Protein AF-A0A7C5YA52-F1 (afdb_monomer_lite)

Radius of gyration: 21.66 Å; chains: 1; bounding box: 62×42×60 Å

Foldseek 3Di:
DPPPPDDLVVVLVVCVDCLNCVAVQFDDDDLQSVVSVVQVVLQVVQCVVDDVVVVVCCVVVVDPDPPPPCVVPAAAEDEDELLVCQQQPDDDPVDGDFHDAALLSSLVSVLVVLLVCLVRHPAEYEYEPSLLLSQVRCVVVVDDLVVLLVSLLVSLVSQLFQSDRSSGGRQYEYEYPLQPDLVVQQPAFHHHRNDTDHTSSVRNVSSVSNVVSNLVDQCQDDPVSDGSDDRPGYQHQHQHPNDGPGDDSPVCVPVVVVVPPD

Structure (mmCIF, N/CA/C/O backbone):
data_AF-A0A7C5YA52-F1
#
_entry.id   AF-A0A7C5YA52-F1
#
loop_
_atom_site.group_PDB
_atom_site.id
_atom_site.type_symbol
_atom_site.label_atom_id
_atom_site.label_alt_id
_atom_site.label_comp_id
_atom_site.label_asym_id
_atom_site.label_entity_id
_atom_site.label_seq_id
_atom_site.pdbx_PDB_ins_code
_atom_site.Cartn_x
_atom_site.Cartn_y
_atom_site.Cartn_z
_atom_site.occupancy
_atom_site.B_iso_or_equiv
_atom_site.auth_seq_id
_atom_site.auth_comp_id
_atom_site.auth_asym_id
_atom_site.auth_atom_id
_atom_site.pdbx_PDB_model_num
ATOM 1 N N . MET A 1 1 ? 33.789 -3.340 -36.907 1.00 41.25 1 MET A N 1
ATOM 2 C CA . MET A 1 1 ? 34.213 -2.713 -35.639 1.00 41.25 1 MET A CA 1
ATOM 3 C C . MET A 1 1 ? 33.559 -3.517 -34.540 1.00 41.25 1 MET A C 1
ATOM 5 O O . MET A 1 1 ? 32.338 -3.510 -34.482 1.00 41.25 1 MET A O 1
ATOM 9 N N . GLU A 1 2 ? 34.335 -4.284 -33.773 1.00 43.25 2 GLU A N 1
ATOM 10 C CA . GLU A 1 2 ? 33.840 -4.926 -32.550 1.00 43.25 2 GLU A CA 1
ATOM 11 C C . GLU A 1 2 ? 33.200 -3.846 -31.678 1.00 43.25 2 GLU A C 1
ATOM 13 O O . GLU A 1 2 ? 33.867 -2.888 -31.284 1.00 43.25 2 GLU A O 1
ATOM 18 N N . SER A 1 3 ? 31.894 -3.952 -31.429 1.00 51.66 3 SER A N 1
ATOM 19 C CA . SER A 1 3 ? 31.261 -3.162 -30.383 1.00 51.66 3 SER A CA 1
ATOM 20 C C . SER A 1 3 ? 31.914 -3.598 -29.078 1.00 51.66 3 SER A C 1
ATOM 22 O O . SER A 1 3 ? 31.673 -4.715 -28.619 1.00 51.66 3 SER A O 1
ATOM 24 N N . ALA A 1 4 ? 32.797 -2.766 -28.523 1.00 57.53 4 ALA A N 1
ATOM 25 C CA . ALA A 1 4 ? 33.377 -3.020 -27.215 1.00 57.53 4 ALA A CA 1
ATOM 26 C C . ALA A 1 4 ? 32.222 -3.315 -26.254 1.00 57.53 4 ALA A C 1
ATOM 28 O O . ALA A 1 4 ? 31.329 -2.479 -26.105 1.00 57.53 4 ALA A O 1
ATOM 29 N N . HIS A 1 5 ? 32.202 -4.523 -25.685 1.00 65.38 5 HIS A N 1
ATOM 30 C CA . HIS A 1 5 ? 31.189 -4.944 -24.729 1.00 65.38 5 HIS A CA 1
ATOM 31 C C . HIS A 1 5 ? 31.247 -3.977 -23.545 1.00 65.38 5 HIS A C 1
ATOM 33 O O . HIS A 1 5 ? 32.116 -4.077 -22.679 1.00 65.38 5 HIS A O 1
ATOM 39 N N . ARG A 1 6 ? 30.369 -2.977 -23.555 1.00 76.44 6 ARG A N 1
ATOM 40 C CA . ARG A 1 6 ? 30.341 -1.927 -22.546 1.00 76.44 6 ARG A CA 1
ATOM 41 C C . ARG A 1 6 ? 29.662 -2.500 -21.313 1.00 76.44 6 ARG A C 1
ATOM 43 O O . ARG A 1 6 ? 28.600 -3.101 -21.423 1.00 76.44 6 ARG A O 1
ATOM 50 N N . ASP A 1 7 ? 30.312 -2.377 -20.162 1.00 87.50 7 ASP A N 1
ATOM 51 C CA . ASP A 1 7 ? 29.754 -2.879 -18.912 1.00 87.50 7 ASP A CA 1
ATOM 52 C C . ASP A 1 7 ? 28.477 -2.081 -18.573 1.00 87.50 7 ASP A C 1
ATOM 54 O O . ASP A 1 7 ? 28.569 -0.866 -18.351 1.00 87.50 7 ASP A O 1
ATOM 58 N N . PRO A 1 8 ? 27.290 -2.720 -18.532 1.00 87.44 8 PRO A N 1
ATOM 59 C CA . PRO A 1 8 ? 26.040 -2.033 -18.218 1.00 87.44 8 PRO A CA 1
ATOM 60 C C . PRO A 1 8 ? 26.064 -1.373 -16.835 1.00 87.44 8 PRO A C 1
ATOM 62 O O . PRO A 1 8 ? 25.354 -0.392 -16.617 1.00 87.44 8 PRO A O 1
ATOM 65 N N . LEU A 1 9 ? 26.894 -1.859 -15.905 1.00 89.06 9 LEU A N 1
ATOM 66 C CA . LEU A 1 9 ? 27.056 -1.236 -14.595 1.00 89.06 9 LEU A CA 1
ATOM 67 C C . LEU A 1 9 ? 27.729 0.135 -14.696 1.00 89.06 9 LEU A C 1
ATOM 69 O O . LEU A 1 9 ? 27.329 1.059 -13.992 1.00 89.06 9 LEU A O 1
ATOM 73 N N . VAL A 1 10 ? 28.716 0.290 -15.582 1.00 88.06 10 VAL A N 1
ATOM 74 C CA . VAL A 1 10 ? 29.378 1.584 -15.825 1.00 88.06 10 VAL A CA 1
ATOM 75 C C . VAL A 1 10 ? 28.382 2.579 -16.417 1.00 88.06 10 VAL A C 1
ATOM 77 O O . VAL A 1 10 ? 28.362 3.745 -16.021 1.00 88.06 10 VAL A O 1
ATOM 80 N N . ASP A 1 11 ? 27.515 2.112 -17.315 1.00 85.00 11 ASP A N 1
ATOM 81 C CA . ASP A 1 11 ? 26.472 2.943 -17.914 1.00 85.00 11 ASP A CA 1
ATOM 82 C C . ASP A 1 11 ? 25.418 3.374 -16.894 1.00 85.00 11 ASP A C 1
ATOM 84 O O . ASP A 1 11 ? 25.110 4.563 -16.809 1.00 85.00 11 ASP A O 1
ATOM 88 N N . TYR A 1 12 ? 24.942 2.454 -16.058 1.00 85.81 12 TYR A N 1
ATOM 89 C CA . TYR A 1 12 ? 24.030 2.774 -14.963 1.00 85.81 12 TYR A CA 1
ATOM 90 C C . TYR A 1 12 ? 24.662 3.718 -13.923 1.00 85.81 12 TYR A C 1
ATOM 92 O O . TYR A 1 12 ? 24.030 4.676 -13.476 1.00 85.81 12 TYR A O 1
ATOM 100 N N . ALA A 1 13 ? 25.930 3.493 -13.563 1.00 85.81 13 ALA A N 1
ATOM 101 C CA . ALA A 1 13 ? 26.660 4.339 -12.619 1.00 85.81 13 ALA A CA 1
ATOM 102 C C . ALA A 1 13 ? 26.898 5.758 -13.164 1.00 85.81 13 ALA A C 1
ATOM 104 O O . ALA A 1 13 ? 27.037 6.706 -12.391 1.00 85.81 13 ALA A O 1
ATOM 105 N N . SER A 1 14 ? 26.889 5.930 -14.490 1.00 79.81 14 SER A N 1
ATOM 106 C CA . SER A 1 14 ? 26.982 7.226 -15.168 1.00 79.81 14 SER A CA 1
ATOM 107 C C . SER A 1 14 ? 25.662 8.017 -15.148 1.00 79.81 14 SER A C 1
ATOM 109 O O . SER A 1 14 ? 25.271 8.596 -16.156 1.00 79.81 14 SER A O 1
ATOM 111 N N . TRP A 1 15 ? 25.009 8.067 -13.979 1.00 68.81 15 TRP A N 1
ATOM 112 C CA . TRP A 1 15 ? 23.674 8.596 -13.631 1.00 68.81 15 TRP A CA 1
ATOM 113 C C . TRP A 1 15 ? 23.188 9.877 -14.327 1.00 68.81 15 TRP A C 1
ATOM 115 O O . TRP A 1 15 ? 22.018 10.197 -14.254 1.00 68.81 15 TRP A O 1
ATOM 125 N N . ASN A 1 16 ? 24.028 10.633 -15.025 1.00 71.19 16 ASN A N 1
ATOM 126 C CA . ASN A 1 16 ? 23.622 11.801 -15.807 1.00 71.19 16 ASN A CA 1
ATOM 127 C C . ASN A 1 16 ? 22.965 11.461 -17.159 1.00 71.19 16 ASN A C 1
ATOM 129 O O . ASN A 1 16 ? 22.627 12.374 -17.913 1.00 71.19 16 ASN A O 1
ATOM 133 N N . ARG A 1 17 ? 22.793 10.181 -17.507 1.00 74.06 17 ARG A N 1
ATOM 134 C CA . ARG A 1 17 ? 22.105 9.789 -18.741 1.00 74.06 17 ARG A CA 1
ATOM 135 C C . ARG A 1 17 ? 20.585 9.803 -18.570 1.00 74.06 17 ARG A C 1
ATOM 137 O O . ARG A 1 17 ? 20.055 9.273 -17.596 1.00 74.06 17 ARG A O 1
ATOM 144 N N . LEU A 1 18 ? 19.882 10.359 -19.559 1.00 72.25 18 LEU A N 1
ATOM 145 C CA . LEU A 1 18 ? 18.419 10.453 -19.556 1.00 72.25 18 LEU A CA 1
ATOM 146 C C . LEU A 1 18 ? 17.748 9.078 -19.438 1.00 72.25 18 LEU A C 1
ATOM 148 O O . LEU A 1 18 ? 16.778 8.942 -18.709 1.00 72.25 18 LEU A O 1
ATOM 152 N N . ASP A 1 19 ? 18.303 8.050 -20.082 1.00 71.88 19 ASP A N 1
ATOM 153 C CA . ASP A 1 19 ? 17.772 6.684 -20.037 1.00 71.88 19 ASP A CA 1
ATOM 154 C C . ASP A 1 19 ? 18.024 5.955 -18.708 1.00 71.88 19 ASP A C 1
ATOM 156 O O . ASP A 1 19 ? 17.467 4.887 -18.473 1.00 71.88 19 ASP A O 1
ATOM 160 N N . VAL A 1 20 ? 18.864 6.510 -17.832 1.00 73.75 20 VAL A N 1
ATOM 161 C CA . VAL A 1 20 ? 19.053 6.027 -16.454 1.00 73.75 20 VAL A CA 1
ATOM 162 C C . VAL A 1 20 ? 18.128 6.785 -15.490 1.00 73.75 20 VAL A C 1
ATOM 164 O O . VAL A 1 20 ? 17.589 6.182 -14.562 1.00 73.75 20 VAL A O 1
ATOM 167 N N . ASN A 1 21 ? 17.883 8.074 -15.760 1.00 74.12 21 ASN A N 1
ATOM 168 C CA . ASN A 1 21 ? 17.075 8.983 -14.934 1.00 74.12 21 ASN A CA 1
ATOM 169 C C . ASN A 1 21 ? 15.640 9.211 -15.425 1.00 74.12 21 ASN A C 1
ATOM 171 O O . ASN A 1 21 ? 14.972 10.125 -14.945 1.00 74.12 21 ASN A O 1
ATOM 175 N N . GLU A 1 22 ? 15.143 8.415 -16.369 1.00 72.44 22 GLU A N 1
ATOM 176 C CA . GLU A 1 22 ? 13.792 8.595 -16.915 1.00 72.44 22 GLU A CA 1
ATOM 177 C C . GLU A 1 22 ? 12.713 8.485 -15.821 1.00 72.44 22 GLU A C 1
ATOM 179 O O . GLU A 1 22 ? 11.714 9.205 -15.834 1.00 72.44 22 GLU A O 1
ATOM 184 N N . ASN A 1 23 ? 12.930 7.610 -14.833 1.00 72.00 23 ASN A N 1
ATOM 185 C CA . ASN A 1 23 ? 12.011 7.418 -13.719 1.00 72.00 23 ASN A CA 1
ATOM 186 C C . ASN A 1 23 ? 12.445 8.235 -12.493 1.00 72.00 23 ASN A C 1
ATOM 188 O O . ASN A 1 23 ? 13.327 7.816 -11.743 1.00 72.00 23 ASN A O 1
ATOM 192 N N . ALA A 1 24 ? 11.757 9.354 -12.254 1.00 68.75 24 ALA A N 1
ATOM 193 C CA . ALA A 1 24 ? 11.999 10.248 -11.118 1.00 68.75 24 ALA A CA 1
ATOM 194 C C . ALA A 1 24 ? 11.855 9.579 -9.734 1.00 68.75 24 ALA A C 1
ATOM 196 O O . ALA A 1 24 ? 12.384 10.092 -8.752 1.00 68.75 24 ALA A O 1
ATOM 197 N N . ASN A 1 25 ? 11.178 8.429 -9.657 1.00 68.19 25 ASN A N 1
ATOM 198 C CA . ASN A 1 25 ? 10.895 7.727 -8.404 1.00 68.19 25 ASN A CA 1
ATOM 199 C C . ASN A 1 25 ? 11.872 6.563 -8.158 1.00 68.19 25 ASN A C 1
ATOM 201 O O . ASN A 1 25 ? 11.710 5.804 -7.204 1.00 68.19 25 ASN A O 1
ATOM 205 N N . ARG A 1 26 ? 12.875 6.377 -9.029 1.00 76.19 26 ARG A N 1
ATOM 206 C CA . ARG A 1 26 ? 13.908 5.340 -8.909 1.00 76.19 26 ARG A CA 1
ATOM 207 C C . ARG A 1 26 ? 15.154 5.929 -8.248 1.00 76.19 26 ARG A C 1
ATOM 209 O O . ARG A 1 26 ? 15.734 6.891 -8.739 1.00 76.19 26 ARG A O 1
ATOM 216 N N . TYR A 1 27 ? 15.611 5.300 -7.170 1.00 82.38 27 TYR A N 1
ATOM 217 C CA . TYR A 1 27 ? 16.836 5.701 -6.471 1.00 82.38 27 TYR A CA 1
ATOM 218 C C . TYR A 1 27 ? 18.018 4.828 -6.884 1.00 82.38 27 TYR A C 1
ATOM 220 O O . TYR A 1 27 ? 17.833 3.694 -7.326 1.00 82.38 27 TYR A O 1
ATOM 228 N N . GLN A 1 28 ? 19.244 5.328 -6.739 1.00 84.31 28 GLN A N 1
ATOM 229 C CA . GLN A 1 28 ? 20.436 4.537 -7.039 1.00 84.31 28 GLN A CA 1
ATOM 230 C C . GLN A 1 28 ? 20.574 3.330 -6.113 1.00 84.31 28 GLN A C 1
ATOM 232 O O . GLN A 1 28 ? 20.498 3.454 -4.893 1.00 84.31 28 GLN A O 1
ATOM 237 N N . GLY A 1 29 ? 20.854 2.167 -6.693 1.00 89.06 29 GLY A N 1
ATOM 238 C CA . GLY A 1 29 ? 21.237 0.985 -5.930 1.00 89.06 29 GLY A CA 1
ATOM 239 C C . GLY A 1 29 ? 21.146 -0.308 -6.737 1.00 89.06 29 GLY A C 1
ATOM 240 O O . GLY A 1 29 ? 20.693 -0.295 -7.882 1.00 89.06 29 GLY A O 1
ATOM 241 N N . PRO A 1 30 ? 21.542 -1.451 -6.148 1.00 90.94 30 PRO A N 1
ATOM 242 C CA . PRO A 1 30 ? 21.606 -2.724 -6.867 1.00 90.94 30 PRO A CA 1
ATOM 243 C C . PRO A 1 30 ? 20.262 -3.158 -7.465 1.00 90.94 30 PRO A C 1
ATOM 245 O O . PRO A 1 30 ? 20.206 -3.562 -8.621 1.00 90.94 30 PRO A O 1
ATOM 248 N N . SER A 1 31 ? 19.159 -3.018 -6.718 1.00 91.19 31 SER A N 1
ATOM 249 C CA . SER A 1 31 ? 17.817 -3.357 -7.225 1.00 91.19 31 SER A CA 1
ATOM 250 C C . SER A 1 31 ? 17.423 -2.505 -8.436 1.00 91.19 31 SER A C 1
ATOM 252 O O . SER A 1 31 ? 16.824 -3.008 -9.381 1.00 91.19 31 SER A O 1
ATOM 254 N N . SER A 1 32 ? 17.796 -1.228 -8.429 1.00 89.25 32 SER A N 1
ATOM 255 C CA . SER A 1 32 ? 17.531 -0.283 -9.513 1.00 89.25 32 SER A CA 1
ATOM 256 C C . SER A 1 32 ? 18.395 -0.515 -10.734 1.00 89.25 32 SER A C 1
ATOM 258 O O . SER A 1 32 ? 17.895 -0.372 -11.845 1.00 89.25 32 SER A O 1
ATOM 260 N N . PHE A 1 33 ? 19.646 -0.931 -10.538 1.00 90.75 33 PHE A N 1
ATOM 261 C CA . PHE A 1 33 ? 20.491 -1.409 -11.624 1.00 90.75 33 PHE A CA 1
ATOM 262 C C . PHE A 1 33 ? 19.855 -2.615 -12.322 1.00 90.75 33 PHE A C 1
ATOM 264 O O . PHE A 1 33 ? 19.701 -2.603 -13.539 1.00 90.75 33 PHE A O 1
ATOM 271 N N . PHE A 1 34 ? 19.418 -3.623 -11.558 1.00 91.19 34 PHE A N 1
ATOM 272 C CA . PHE A 1 34 ? 18.762 -4.798 -12.137 1.00 91.19 34 PHE A CA 1
ATOM 273 C C . PHE A 1 34 ? 17.440 -4.455 -12.829 1.00 91.19 34 PHE A C 1
ATOM 275 O O . PHE A 1 34 ? 17.168 -4.999 -13.894 1.00 91.19 34 PHE A O 1
ATOM 282 N N . ALA A 1 35 ? 16.646 -3.540 -12.266 1.00 89.81 35 ALA A N 1
ATOM 283 C CA . ALA A 1 35 ? 15.418 -3.062 -12.897 1.00 89.81 35 ALA A CA 1
ATOM 284 C C . ALA A 1 35 ? 15.702 -2.365 -14.233 1.00 89.81 35 ALA A C 1
ATOM 286 O O . ALA A 1 35 ? 15.081 -2.686 -15.235 1.00 89.81 35 ALA A O 1
ATOM 287 N N . TRP A 1 36 ? 16.677 -1.453 -14.253 1.00 89.44 36 TRP A N 1
ATOM 288 C CA . TRP A 1 36 ? 17.086 -0.747 -15.466 1.00 89.44 36 TRP A CA 1
ATOM 289 C C . TRP A 1 36 ? 17.624 -1.701 -16.535 1.00 89.44 36 TRP A C 1
ATOM 291 O O . TRP A 1 36 ? 17.276 -1.579 -17.706 1.00 89.44 36 TRP A O 1
ATOM 301 N N . LEU A 1 37 ? 18.439 -2.679 -16.132 1.00 90.19 37 LEU A N 1
ATOM 302 C CA . LEU A 1 37 ? 18.960 -3.688 -17.045 1.00 90.19 37 LEU A CA 1
ATOM 303 C C . LEU A 1 37 ? 17.820 -4.519 -17.648 1.00 90.19 37 LEU A C 1
ATOM 305 O O . LEU A 1 37 ? 17.805 -4.752 -18.852 1.00 90.19 37 LEU A O 1
ATOM 309 N N . LEU A 1 38 ? 16.857 -4.930 -16.819 1.00 89.62 38 LEU A N 1
ATOM 310 C CA . LEU A 1 38 ? 15.673 -5.657 -17.262 1.00 89.62 38 LEU A CA 1
ATOM 311 C C . LEU A 1 38 ? 14.839 -4.833 -18.253 1.00 89.62 38 LEU A C 1
ATOM 313 O O . LEU A 1 38 ? 14.497 -5.359 -19.308 1.00 89.62 38 LEU A O 1
ATOM 317 N N . ASP A 1 39 ? 14.577 -3.556 -17.952 1.00 89.06 39 ASP A N 1
ATOM 318 C CA . ASP A 1 39 ? 13.846 -2.639 -18.838 1.00 89.06 39 ASP A CA 1
ATOM 319 C C . ASP A 1 39 ? 14.500 -2.612 -20.234 1.00 89.06 39 ASP A C 1
ATOM 321 O O . ASP A 1 39 ? 13.831 -2.853 -21.238 1.00 89.06 39 ASP A O 1
ATOM 325 N N . LYS A 1 40 ? 15.831 -2.435 -20.291 1.00 86.56 40 LYS A N 1
ATOM 326 C CA . LYS A 1 40 ? 16.599 -2.393 -21.548 1.00 86.56 40 LYS A CA 1
ATOM 327 C C . LYS A 1 40 ? 16.485 -3.665 -22.380 1.00 86.56 40 LYS A C 1
ATOM 329 O O . LYS A 1 40 ? 16.347 -3.577 -23.594 1.00 86.56 40 LYS A O 1
ATOM 334 N N . TYR A 1 41 ? 16.555 -4.835 -21.748 1.00 87.31 41 TYR A N 1
ATOM 335 C CA . TYR A 1 41 ? 16.422 -6.102 -22.472 1.00 87.31 41 TYR A CA 1
ATOM 336 C C . TYR A 1 41 ? 14.985 -6.361 -22.929 1.00 87.31 41 TYR A C 1
ATOM 338 O O . TYR A 1 41 ? 14.769 -6.901 -24.009 1.00 87.31 41 TYR A O 1
ATOM 346 N N . MET A 1 42 ? 13.998 -5.969 -22.123 1.00 90.75 42 MET A N 1
ATOM 347 C CA . MET A 1 42 ? 12.589 -6.199 -22.435 1.00 90.75 42 MET A CA 1
ATOM 348 C C . MET A 1 42 ? 12.037 -5.252 -23.508 1.00 90.75 42 MET A C 1
ATOM 350 O O . MET A 1 42 ? 11.011 -5.576 -24.106 1.00 90.75 42 MET A O 1
ATOM 354 N N . GLU A 1 43 ? 12.667 -4.097 -23.747 1.00 87.12 43 GLU A N 1
ATOM 355 C CA . GLU A 1 43 ? 12.260 -3.152 -24.798 1.00 87.12 43 GLU A CA 1
ATOM 356 C C . GLU A 1 43 ? 12.228 -3.810 -26.184 1.00 87.12 43 GLU A C 1
ATOM 358 O O . GLU A 1 43 ? 11.226 -3.691 -26.892 1.00 87.12 43 GLU A O 1
ATOM 363 N N . GLU A 1 44 ? 13.278 -4.551 -26.550 1.00 83.94 44 GLU A N 1
ATOM 364 C CA . GLU A 1 44 ? 13.368 -5.207 -27.862 1.00 83.94 44 GLU A CA 1
ATOM 365 C C . GLU A 1 44 ? 12.248 -6.239 -28.058 1.00 83.94 44 GLU A C 1
ATOM 367 O O . GLU A 1 44 ? 11.557 -6.228 -29.082 1.00 83.94 44 GLU A O 1
ATOM 372 N N . ASP A 1 45 ? 12.001 -7.074 -27.045 1.00 87.81 45 ASP A N 1
ATOM 373 C CA . ASP A 1 45 ? 10.919 -8.061 -27.067 1.00 87.81 45 ASP A CA 1
ATOM 374 C C . ASP A 1 45 ? 9.540 -7.386 -27.133 1.00 87.81 45 ASP A C 1
ATOM 376 O O . ASP A 1 45 ? 8.663 -7.802 -27.898 1.00 87.81 45 ASP A O 1
ATOM 380 N N . ALA A 1 46 ? 9.336 -6.308 -26.369 1.00 89.56 46 ALA A N 1
ATOM 381 C CA . ALA A 1 46 ? 8.080 -5.564 -26.358 1.00 89.56 46 ALA A CA 1
ATOM 382 C C . ALA A 1 46 ? 7.760 -4.947 -27.731 1.00 89.56 46 ALA A C 1
ATOM 384 O O . ALA A 1 46 ? 6.600 -4.974 -28.160 1.00 89.56 46 ALA A O 1
ATOM 385 N N . TYR A 1 47 ? 8.773 -4.451 -28.451 1.00 89.94 47 TYR A N 1
ATOM 386 C CA . TYR A 1 47 ? 8.613 -3.950 -29.819 1.00 89.94 47 TYR A CA 1
ATOM 387 C C . TYR A 1 47 ? 8.235 -5.049 -30.817 1.00 89.94 47 TYR A C 1
ATOM 389 O O . TYR A 1 47 ? 7.500 -4.777 -31.766 1.00 89.94 47 TYR A O 1
ATOM 397 N N . GLY A 1 48 ? 8.692 -6.285 -30.594 1.00 89.56 48 GLY A N 1
ATOM 398 C CA . GLY A 1 48 ? 8.319 -7.443 -31.410 1.00 89.56 48 GLY A CA 1
ATOM 399 C C . GLY A 1 48 ? 6.893 -7.952 -31.165 1.00 89.56 48 GLY A C 1
ATOM 400 O O . GLY A 1 48 ? 6.288 -8.533 -32.067 1.00 89.56 48 GLY A O 1
ATOM 401 N N . ILE A 1 49 ? 6.342 -7.736 -29.966 1.00 93.12 49 ILE A N 1
ATOM 402 C CA . ILE A 1 49 ? 4.995 -8.198 -29.586 1.00 93.12 49 ILE A CA 1
ATOM 403 C C . ILE A 1 49 ? 3.905 -7.228 -30.061 1.00 93.12 49 ILE A C 1
ATOM 405 O O . ILE A 1 49 ? 2.822 -7.651 -30.476 1.00 93.12 49 ILE A O 1
ATOM 409 N N . LEU A 1 50 ? 4.158 -5.922 -29.972 1.00 93.06 50 LEU A N 1
ATOM 410 C CA . LEU A 1 50 ? 3.169 -4.900 -30.302 1.00 93.06 50 LEU A CA 1
ATOM 411 C C . LEU A 1 50 ? 3.061 -4.668 -31.823 1.00 93.06 50 LEU A C 1
ATOM 413 O O . LEU A 1 50 ? 4.041 -4.812 -32.553 1.00 93.06 50 LEU A O 1
ATOM 417 N N . PRO A 1 51 ? 1.882 -4.258 -32.336 1.00 95.00 51 PRO A N 1
ATOM 418 C CA . PRO A 1 51 ? 1.725 -3.915 -33.745 1.00 95.00 51 PRO A CA 1
ATOM 419 C C . PRO A 1 51 ? 2.759 -2.867 -34.205 1.00 95.00 51 PRO A C 1
ATOM 421 O O . PRO A 1 51 ? 2.838 -1.798 -33.593 1.00 95.00 51 PRO A O 1
ATOM 424 N N . PRO A 1 52 ? 3.485 -3.089 -35.323 1.00 94.81 52 PRO A N 1
ATOM 425 C CA . PRO A 1 52 ? 4.588 -2.213 -35.734 1.00 94.81 52 PRO A CA 1
ATOM 426 C C . PRO A 1 52 ? 4.209 -0.737 -35.910 1.00 94.81 52 PRO A C 1
ATOM 428 O O . PRO A 1 52 ? 5.013 0.149 -35.641 1.00 94.81 52 PRO A O 1
ATOM 431 N N . HIS A 1 53 ? 2.972 -0.453 -36.333 1.00 96.06 53 HIS A N 1
ATOM 432 C CA . HIS A 1 53 ? 2.488 0.920 -36.491 1.00 96.06 53 HIS A CA 1
ATOM 433 C C . HIS A 1 53 ? 2.324 1.658 -35.151 1.00 96.06 53 HIS A C 1
ATOM 435 O O . HIS A 1 53 ? 2.521 2.868 -35.112 1.00 96.06 53 HIS A O 1
ATOM 441 N N . LEU A 1 54 ? 2.007 0.949 -34.057 1.00 95.31 54 LEU A N 1
ATOM 442 C CA . LEU A 1 54 ? 1.929 1.537 -32.715 1.00 95.31 54 LEU A CA 1
ATOM 443 C C . LEU A 1 54 ? 3.321 1.802 -32.148 1.00 95.31 54 LEU A C 1
ATOM 445 O O . LEU A 1 54 ? 3.538 2.847 -31.546 1.00 95.31 54 LEU A O 1
ATOM 449 N N . ILE A 1 55 ? 4.272 0.893 -32.383 1.00 94.38 55 ILE A N 1
ATOM 450 C CA . ILE A 1 55 ? 5.670 1.102 -31.990 1.00 94.38 55 ILE A CA 1
ATOM 451 C C . ILE A 1 55 ? 6.266 2.290 -32.732 1.00 94.38 55 ILE A C 1
ATOM 453 O O . ILE A 1 55 ? 6.864 3.158 -32.107 1.00 94.38 55 ILE A O 1
ATOM 457 N N . LYS A 1 56 ? 6.038 2.380 -34.044 1.00 95.56 56 LYS A N 1
ATOM 458 C CA . LYS A 1 56 ? 6.475 3.529 -34.836 1.00 95.56 56 LYS A CA 1
ATOM 459 C C . LYS A 1 56 ? 5.912 4.841 -34.278 1.00 95.56 56 LYS A C 1
ATOM 461 O O . LYS A 1 56 ? 6.688 5.736 -33.974 1.00 95.56 56 LYS A O 1
ATOM 466 N N . ALA A 1 57 ? 4.596 4.913 -34.065 1.00 96.38 57 ALA A N 1
ATOM 467 C CA . ALA A 1 57 ? 3.949 6.088 -33.482 1.00 96.38 57 ALA A CA 1
ATOM 468 C C . ALA A 1 57 ? 4.483 6.417 -32.072 1.00 96.38 57 ALA A C 1
ATOM 470 O O . ALA A 1 57 ? 4.593 7.584 -31.708 1.00 96.38 57 ALA A O 1
ATOM 471 N N . HIS A 1 58 ? 4.840 5.407 -31.273 1.00 94.12 58 HIS A N 1
ATOM 472 C CA . HIS A 1 58 ? 5.443 5.613 -29.958 1.00 94.12 58 HIS A CA 1
ATOM 473 C C . HIS A 1 58 ? 6.857 6.204 -30.037 1.00 94.12 58 HIS A C 1
ATOM 475 O O . HIS A 1 58 ? 7.157 7.172 -29.344 1.00 94.12 58 HIS A O 1
ATOM 481 N N . LEU A 1 59 ? 7.705 5.648 -30.906 1.00 91.62 59 LEU A N 1
ATOM 482 C CA . LEU A 1 59 ? 9.092 6.084 -31.099 1.00 91.62 59 LEU A CA 1
ATOM 483 C C . LEU A 1 59 ? 9.191 7.456 -31.784 1.00 91.62 59 LEU A C 1
ATOM 485 O O . LEU A 1 59 ? 10.124 8.208 -31.516 1.00 91.62 59 LEU A O 1
ATOM 489 N N . GLU A 1 60 ? 8.234 7.790 -32.653 1.00 96.38 60 GLU A N 1
ATOM 490 C CA . GLU A 1 60 ? 8.129 9.102 -33.311 1.00 96.38 60 GLU A CA 1
ATOM 491 C C . GLU A 1 60 ? 7.475 10.166 -32.408 1.00 96.38 60 GLU A C 1
ATOM 493 O O . GLU A 1 60 ? 7.531 11.354 -32.719 1.00 96.38 60 GLU A O 1
ATOM 498 N N . GLY A 1 61 ? 6.914 9.762 -31.260 1.00 94.50 61 GLY A N 1
ATOM 499 C CA . GLY A 1 61 ? 6.295 10.660 -30.283 1.00 94.50 61 GLY A CA 1
ATOM 500 C C . GLY A 1 61 ? 4.843 11.045 -30.587 1.00 94.50 61 GLY A C 1
ATOM 501 O O . GLY A 1 61 ? 4.291 11.900 -29.895 1.00 94.50 61 GLY A O 1
ATOM 502 N N . ASP A 1 62 ? 4.203 10.409 -31.570 1.00 97.25 62 ASP A N 1
ATOM 503 C CA . ASP A 1 62 ? 2.782 10.602 -31.889 1.00 97.25 62 ASP A CA 1
ATOM 504 C C . ASP A 1 62 ? 1.867 10.072 -30.771 1.00 97.25 62 ASP A C 1
ATOM 506 O O . ASP A 1 62 ? 0.784 10.611 -30.526 1.00 97.25 62 ASP A O 1
ATOM 510 N N . ILE A 1 63 ? 2.296 9.004 -30.087 1.00 95.50 63 ILE A N 1
ATOM 511 C CA . ILE A 1 63 ? 1.623 8.431 -28.913 1.00 95.50 63 ILE A CA 1
ATOM 512 C C . ILE A 1 63 ? 2.631 8.077 -27.813 1.00 95.50 63 ILE A C 1
ATOM 514 O O . ILE A 1 63 ? 3.813 7.863 -28.062 1.00 95.50 63 ILE A O 1
ATOM 518 N N . TYR A 1 64 ? 2.153 7.916 -26.580 1.00 91.81 64 TYR A N 1
ATOM 519 C CA . TYR A 1 64 ? 2.956 7.387 -25.477 1.00 91.81 64 TYR A CA 1
ATOM 520 C C . TYR A 1 64 ? 2.313 6.123 -24.903 1.00 91.81 64 TYR A C 1
ATOM 522 O O . TYR A 1 64 ? 1.232 6.172 -24.312 1.00 91.81 64 TYR A O 1
ATOM 530 N N . ILE A 1 65 ? 2.968 4.973 -25.084 1.00 91.62 65 ILE A N 1
ATOM 531 C CA . ILE A 1 65 ? 2.516 3.706 -24.508 1.00 91.62 65 ILE A CA 1
ATOM 532 C C . ILE A 1 65 ? 2.986 3.657 -23.055 1.00 91.62 65 ILE A C 1
ATOM 534 O O . ILE A 1 65 ? 4.158 3.440 -22.759 1.00 91.62 65 ILE A O 1
ATOM 538 N N . HIS A 1 66 ? 2.057 3.871 -22.126 1.00 89.88 66 HIS A N 1
ATOM 539 C CA . HIS A 1 66 ? 2.379 3.908 -20.705 1.00 89.88 66 HIS A CA 1
ATOM 540 C C . HIS A 1 66 ? 2.990 2.591 -20.210 1.00 89.88 66 HIS A C 1
ATOM 542 O O . HIS A 1 66 ? 2.501 1.502 -20.517 1.00 89.88 66 HIS A O 1
ATOM 548 N N . LYS A 1 67 ? 4.017 2.721 -19.359 1.00 88.38 67 LYS A N 1
ATOM 549 C CA . LYS A 1 67 ? 4.688 1.611 -18.661 1.00 88.38 67 LYS A CA 1
ATOM 550 C C . LYS A 1 67 ? 5.293 0.558 -19.598 1.00 88.38 67 LYS A C 1
ATOM 552 O O . LYS A 1 67 ? 5.453 -0.584 -19.176 1.00 88.38 67 LYS A O 1
ATOM 557 N N . LEU A 1 68 ? 5.624 0.913 -20.839 1.00 89.56 68 LEU A N 1
ATOM 558 C CA . LEU A 1 68 ? 6.455 0.062 -21.688 1.00 89.56 68 LEU A CA 1
ATOM 559 C C . LEU A 1 68 ? 7.840 -0.127 -21.022 1.00 89.56 68 LEU A C 1
ATOM 561 O O . LEU A 1 68 ? 8.306 0.814 -20.379 1.00 89.56 68 LEU A O 1
ATOM 565 N N . PRO A 1 69 ? 8.470 -1.316 -21.099 1.00 91.38 69 PRO A N 1
ATOM 566 C CA . PRO A 1 69 ? 7.988 -2.558 -21.721 1.00 91.38 69 PRO A CA 1
ATOM 567 C C . PRO A 1 69 ? 7.013 -3.372 -20.857 1.00 91.38 69 PRO A C 1
ATOM 569 O O . PRO A 1 69 ? 6.322 -4.259 -21.356 1.00 91.38 69 PRO A O 1
ATOM 572 N N . HIS A 1 70 ? 6.913 -3.077 -19.562 1.00 90.62 70 HIS A N 1
ATOM 573 C CA . HIS A 1 70 ? 6.152 -3.878 -18.602 1.00 90.62 70 HIS A CA 1
ATOM 574 C C . HIS A 1 70 ? 4.660 -4.038 -18.918 1.00 90.62 70 HIS A C 1
ATOM 576 O O . HIS A 1 70 ? 4.091 -5.088 -18.621 1.00 90.62 70 HIS A O 1
ATOM 582 N N . SER A 1 71 ? 4.020 -3.036 -19.523 1.00 90.56 71 SER A N 1
ATOM 583 C CA . SER A 1 71 ? 2.588 -3.064 -19.860 1.00 90.56 71 SER A CA 1
ATOM 584 C C . SER A 1 71 ? 2.203 -4.140 -20.878 1.00 90.56 71 SER A C 1
ATOM 586 O O . SER A 1 71 ? 1.022 -4.468 -20.986 1.00 90.56 71 SER A O 1
ATOM 588 N N . VAL A 1 72 ? 3.178 -4.735 -21.573 1.00 92.75 72 VAL A N 1
ATOM 589 C CA . VAL A 1 72 ? 2.969 -5.908 -22.437 1.00 92.75 72 VAL A CA 1
ATOM 590 C C . VAL A 1 72 ? 2.737 -7.186 -21.618 1.00 92.75 72 VAL A C 1
ATOM 592 O O . VAL A 1 72 ? 2.070 -8.106 -22.086 1.00 92.75 72 VAL A O 1
ATOM 595 N N . TYR A 1 73 ? 3.246 -7.240 -20.384 1.00 91.38 73 TYR A N 1
ATOM 596 C CA . TYR A 1 73 ? 3.307 -8.465 -19.580 1.00 91.38 73 TYR A CA 1
ATOM 597 C C . TYR A 1 73 ? 2.441 -8.420 -18.324 1.00 91.38 73 TYR A C 1
ATOM 599 O O . TYR A 1 73 ? 1.873 -9.438 -17.929 1.00 91.38 73 TYR A O 1
ATOM 607 N N . ILE A 1 74 ? 2.356 -7.259 -17.673 1.00 92.88 74 ILE A N 1
ATOM 608 C CA . ILE A 1 74 ? 1.690 -7.104 -16.379 1.00 92.88 74 ILE A CA 1
ATOM 609 C C . ILE A 1 74 ? 0.701 -5.931 -16.387 1.00 92.88 74 ILE A C 1
ATOM 611 O O . ILE A 1 74 ? 0.955 -4.897 -17.012 1.00 92.88 74 ILE A O 1
ATOM 615 N N . PRO A 1 75 ? -0.441 -6.070 -15.687 1.00 94.06 75 PRO A N 1
ATOM 616 C CA . PRO A 1 75 ? -1.492 -5.059 -15.672 1.00 94.06 75 PRO A CA 1
ATOM 617 C C . PRO A 1 75 ? -1.035 -3.736 -15.044 1.00 94.06 75 PRO A C 1
ATOM 619 O O . PRO A 1 75 ? -0.038 -3.659 -14.320 1.00 94.06 75 PRO A O 1
ATOM 622 N N . TYR A 1 76 ? -1.802 -2.673 -15.308 1.00 92.62 76 TYR A N 1
ATOM 623 C CA . TYR A 1 76 ? -1.477 -1.334 -14.823 1.00 92.62 76 TYR A CA 1
ATOM 624 C C . TYR A 1 76 ? -1.766 -1.148 -13.330 1.00 92.62 76 TYR A C 1
ATOM 626 O O . TYR A 1 76 ? -0.866 -1.278 -12.508 1.00 92.62 76 TYR A O 1
ATOM 634 N N . CYS A 1 77 ? -3.007 -0.845 -12.960 1.00 91.75 77 CYS A N 1
ATOM 635 C CA . CYS A 1 77 ? -3.402 -0.529 -11.589 1.00 91.75 77 CYS A CA 1
ATOM 636 C C . CYS A 1 77 ? -4.732 -1.199 -11.236 1.00 91.75 77 CYS A C 1
ATOM 638 O O . CYS A 1 77 ? -5.457 -1.662 -12.120 1.00 91.75 77 CYS A O 1
ATOM 640 N N . THR A 1 78 ? -5.057 -1.261 -9.943 1.00 91.75 78 THR A N 1
ATOM 641 C CA . THR A 1 78 ? -6.359 -1.772 -9.495 1.00 91.75 78 THR A CA 1
ATOM 642 C C . THR A 1 78 ? -6.737 -1.264 -8.101 1.00 91.75 78 THR A C 1
ATOM 644 O O . THR A 1 78 ? -5.884 -1.015 -7.247 1.00 91.75 78 THR A O 1
ATOM 647 N N . GLY A 1 79 ? -8.044 -1.139 -7.865 1.00 91.81 79 GLY A N 1
ATOM 648 C CA . GLY A 1 79 ? -8.623 -1.001 -6.531 1.00 91.81 79 GLY A CA 1
ATOM 649 C C . GLY A 1 79 ? -9.024 -2.365 -5.978 1.00 91.81 79 GLY A C 1
ATOM 650 O O . GLY A 1 79 ? -9.575 -3.197 -6.700 1.00 91.81 79 GLY A O 1
ATOM 651 N N . HIS A 1 80 ? -8.747 -2.602 -4.700 1.00 94.81 80 HIS A N 1
ATOM 652 C CA . HIS A 1 80 ? -8.982 -3.884 -4.040 1.00 94.81 80 HIS A CA 1
ATOM 653 C C . HIS A 1 80 ? -10.115 -3.800 -3.021 1.00 94.81 80 HIS A C 1
ATOM 655 O O . HIS A 1 80 ? -10.347 -2.773 -2.384 1.00 94.81 80 HIS A O 1
ATOM 661 N N . SER A 1 81 ? -10.816 -4.918 -2.832 1.00 95.25 81 SER A N 1
ATOM 662 C CA . SER A 1 81 ? -11.857 -5.025 -1.809 1.00 95.25 81 SER A CA 1
ATOM 663 C C . SER A 1 81 ? -11.236 -5.306 -0.441 1.00 95.25 81 SER A C 1
ATOM 665 O O . SER A 1 81 ? -10.795 -6.427 -0.173 1.00 95.25 81 SER A O 1
ATOM 667 N N . LEU A 1 82 ? -11.260 -4.303 0.442 1.00 96.25 82 LEU A N 1
ATOM 668 C CA . LEU A 1 82 ? -10.820 -4.469 1.828 1.00 96.25 82 LEU A CA 1
ATOM 669 C C . LEU A 1 82 ? -11.701 -5.478 2.581 1.00 96.25 82 LEU A C 1
ATOM 671 O O . LEU A 1 82 ? -11.166 -6.314 3.301 1.00 96.25 82 LEU A O 1
ATOM 675 N N . ALA A 1 83 ? -13.018 -5.506 2.339 1.00 96.62 83 ALA A N 1
ATOM 676 C CA . ALA A 1 83 ? -13.904 -6.528 2.907 1.00 96.62 83 ALA A CA 1
ATOM 677 C C . ALA A 1 83 ? -13.399 -7.952 2.635 1.00 96.62 83 ALA A C 1
ATOM 679 O O . ALA A 1 83 ? -13.251 -8.737 3.568 1.00 96.62 83 ALA A O 1
ATOM 680 N N . ARG A 1 84 ? -13.031 -8.272 1.383 1.00 96.88 84 ARG A N 1
ATOM 681 C CA . ARG A 1 84 ? -12.528 -9.616 1.047 1.00 96.88 84 ARG A CA 1
ATOM 682 C C . ARG A 1 84 ? -11.213 -9.946 1.748 1.00 96.88 84 ARG A C 1
ATOM 684 O O . ARG A 1 84 ? -11.019 -11.101 2.130 1.00 96.88 84 ARG A O 1
ATOM 691 N N . LEU A 1 85 ? -10.319 -8.968 1.911 1.00 97.62 85 LEU A N 1
ATOM 692 C CA . LEU A 1 85 ? -9.085 -9.144 2.683 1.00 97.62 85 LEU A CA 1
ATOM 693 C C . LEU A 1 85 ? -9.400 -9.442 4.159 1.00 97.62 85 LEU A C 1
ATOM 695 O O . LEU A 1 85 ? -8.813 -10.351 4.746 1.00 97.62 85 LEU A O 1
ATOM 699 N N . LEU A 1 86 ? -10.358 -8.724 4.748 1.00 98.25 86 LEU A N 1
ATOM 700 C CA . LEU A 1 86 ? -10.759 -8.909 6.143 1.00 98.25 86 LEU A CA 1
ATOM 701 C C . LEU A 1 86 ? -11.521 -10.217 6.377 1.00 98.25 86 LEU A C 1
ATOM 703 O O . LEU A 1 86 ? -11.324 -10.844 7.411 1.00 98.25 86 LEU A O 1
ATOM 707 N N . GLU A 1 87 ? -12.331 -10.669 5.422 1.00 98.00 87 GLU A N 1
ATOM 708 C CA . GLU A 1 87 ? -13.047 -11.952 5.480 1.00 98.00 87 GLU A CA 1
ATOM 709 C C . GLU A 1 87 ? -12.096 -13.148 5.384 1.00 98.00 87 GLU A C 1
ATOM 711 O O . GLU A 1 87 ? -12.265 -14.156 6.071 1.00 98.00 87 GLU A O 1
ATOM 716 N N . ARG A 1 88 ? -11.095 -13.062 4.498 1.00 97.56 88 ARG A N 1
ATOM 717 C CA . ARG A 1 88 ? -10.252 -14.213 4.134 1.00 97.56 88 ARG A CA 1
ATOM 718 C C . ARG A 1 88 ? -8.927 -14.276 4.883 1.00 97.56 88 ARG A C 1
ATOM 720 O O . ARG A 1 88 ? -8.314 -15.348 4.884 1.00 97.56 88 ARG A O 1
ATOM 727 N N . GLY A 1 89 ? -8.499 -13.171 5.490 1.00 97.31 89 GLY A N 1
ATOM 728 C CA . GLY A 1 89 ? -7.122 -12.989 5.937 1.00 97.31 89 GLY A CA 1
ATOM 729 C C . GLY A 1 89 ? -6.166 -12.764 4.761 1.00 97.31 89 GLY A C 1
ATOM 730 O O . GLY A 1 89 ? -6.576 -12.746 3.596 1.00 97.31 89 GLY A O 1
ATOM 731 N N . LEU A 1 90 ? -4.879 -12.601 5.064 1.00 96.81 90 LEU A N 1
ATOM 732 C CA . LEU A 1 90 ? -3.846 -12.394 4.056 1.00 96.81 90 LEU A CA 1
ATOM 733 C C . LEU A 1 90 ? -3.216 -13.735 3.681 1.00 96.81 90 LEU A C 1
ATOM 735 O O . LEU A 1 90 ? -2.617 -14.421 4.507 1.00 96.81 90 LEU A O 1
ATOM 739 N N . LYS A 1 91 ? -3.354 -14.117 2.414 1.00 94.81 91 LYS A N 1
ATOM 740 C CA . LYS A 1 91 ? -2.809 -15.370 1.886 1.00 94.81 91 LYS A CA 1
ATOM 741 C C . LYS A 1 91 ? -1.751 -15.044 0.845 1.00 94.81 91 LYS A C 1
ATOM 743 O O . LYS A 1 91 ? -2.085 -14.503 -0.205 1.00 94.81 91 LYS A O 1
ATOM 748 N N . THR A 1 92 ? -0.500 -15.369 1.139 1.00 92.69 92 THR A N 1
ATOM 749 C CA . THR A 1 92 ? 0.625 -15.233 0.212 1.00 92.69 92 THR A CA 1
ATOM 750 C C . THR A 1 92 ? 1.172 -16.613 -0.146 1.00 92.69 92 THR A C 1
ATOM 752 O O . THR A 1 92 ? 0.721 -17.636 0.371 1.00 92.69 92 THR A O 1
ATOM 755 N N . VAL A 1 93 ? 2.151 -16.651 -1.049 1.00 91.81 93 VAL A N 1
ATOM 756 C CA . VAL A 1 93 ? 2.826 -17.897 -1.442 1.00 91.81 93 VAL A CA 1
ATOM 757 C C . VAL A 1 93 ? 3.647 -18.517 -0.306 1.00 91.81 93 VAL A C 1
ATOM 759 O O . VAL A 1 93 ? 3.872 -19.722 -0.312 1.00 91.81 93 VAL A O 1
ATOM 762 N N . THR A 1 94 ? 4.087 -17.718 0.671 1.00 95.25 94 THR A N 1
ATOM 763 C CA . THR A 1 94 ? 4.953 -18.168 1.773 1.00 95.25 94 THR A CA 1
ATOM 764 C C . THR A 1 94 ? 4.212 -18.355 3.092 1.00 95.25 94 THR A C 1
ATOM 766 O O . THR A 1 94 ? 4.637 -19.163 3.915 1.00 95.25 94 THR A O 1
ATOM 769 N N . ILE A 1 95 ? 3.121 -17.619 3.323 1.00 96.25 95 ILE A N 1
ATOM 770 C CA . ILE A 1 95 ? 2.393 -17.645 4.593 1.00 96.25 95 ILE A CA 1
ATOM 771 C C . ILE A 1 95 ? 0.905 -17.344 4.402 1.00 96.25 95 ILE A C 1
ATOM 773 O O . ILE A 1 95 ? 0.492 -16.595 3.519 1.00 96.25 95 ILE A O 1
ATOM 777 N N . ILE A 1 96 ? 0.082 -17.929 5.269 1.00 96.94 96 ILE A N 1
ATOM 778 C CA . ILE A 1 96 ? -1.365 -17.718 5.306 1.00 96.94 96 ILE A CA 1
ATOM 779 C C . ILE A 1 96 ? -1.737 -17.229 6.706 1.00 96.94 96 ILE A C 1
ATOM 781 O O . ILE A 1 96 ? -1.612 -17.978 7.677 1.00 96.94 96 ILE A O 1
ATOM 785 N N . SER A 1 97 ? -2.222 -15.992 6.814 1.00 97.00 97 SER A N 1
ATOM 786 C CA . SER A 1 97 ? -2.758 -15.439 8.055 1.00 97.00 97 SER A CA 1
ATOM 787 C C . SER A 1 97 ? -4.275 -15.624 8.139 1.00 97.00 97 SER A C 1
ATOM 789 O O . SER A 1 97 ? -5.002 -15.603 7.142 1.00 97.00 97 SER A O 1
ATOM 791 N N . ARG A 1 98 ? -4.772 -15.825 9.364 1.00 98.38 98 ARG A N 1
ATOM 792 C CA . ARG A 1 98 ? -6.214 -15.781 9.648 1.00 98.38 98 ARG A CA 1
ATOM 793 C C . ARG A 1 98 ? -6.710 -14.333 9.578 1.00 98.38 98 ARG A C 1
ATOM 795 O O . ARG A 1 98 ? -5.903 -13.430 9.766 1.00 98.38 98 ARG A O 1
ATOM 802 N N . PRO A 1 99 ? -8.018 -14.102 9.373 1.00 98.56 99 PRO A N 1
ATOM 803 C CA . PRO A 1 99 ? -8.628 -12.782 9.513 1.00 98.56 99 PRO A CA 1
ATOM 804 C C . PRO A 1 99 ? -8.178 -12.016 10.760 1.00 98.56 99 PRO A C 1
ATOM 806 O O . PRO A 1 99 ? -8.077 -12.596 11.845 1.00 98.56 99 PRO A O 1
ATOM 809 N N . ALA A 1 100 ? -7.943 -10.712 10.599 1.00 98.38 100 ALA A N 1
ATOM 810 C CA . ALA A 1 100 ? -7.520 -9.837 11.685 1.00 98.38 100 ALA A CA 1
ATOM 811 C C . ALA A 1 100 ? -8.587 -9.776 12.791 1.00 98.38 100 ALA A C 1
ATOM 813 O O . ALA A 1 100 ? -9.786 -9.718 12.506 1.00 98.38 100 ALA A O 1
ATOM 814 N N . ARG A 1 101 ? -8.144 -9.761 14.055 1.00 98.19 101 ARG A N 1
ATOM 815 C CA . ARG A 1 101 ? -9.001 -9.597 15.251 1.00 98.19 101 ARG A CA 1
ATOM 816 C C . ARG A 1 101 ? -8.609 -8.406 16.129 1.00 98.19 101 ARG A C 1
ATOM 818 O O . ARG A 1 101 ? -9.334 -8.100 17.065 1.00 98.19 101 ARG A O 1
ATOM 825 N N . HIS A 1 102 ? -7.514 -7.733 15.794 1.00 98.44 102 HIS A N 1
ATOM 826 C CA . HIS A 1 102 ? -7.010 -6.552 16.486 1.00 98.44 102 HIS A CA 1
ATOM 827 C C . HIS A 1 102 ? -6.540 -5.516 15.464 1.00 98.44 102 HIS A C 1
ATOM 829 O O . HIS A 1 102 ? -6.218 -5.864 14.320 1.00 98.44 102 HIS A O 1
ATOM 835 N N . PHE A 1 103 ? -6.553 -4.245 15.856 1.00 98.62 103 PHE A N 1
ATOM 836 C CA . PHE A 1 103 ? -6.273 -3.110 14.980 1.00 98.62 103 PHE A CA 1
ATOM 837 C C . PHE A 1 103 ? -4.836 -3.112 14.449 1.00 98.62 103 PHE A C 1
ATOM 839 O O . PHE A 1 103 ? -4.598 -2.738 13.303 1.00 98.62 103 PHE A O 1
ATOM 846 N N . ASP A 1 104 ? -3.881 -3.597 15.239 1.00 98.31 104 ASP A N 1
ATOM 847 C CA . ASP A 1 104 ? -2.506 -3.798 14.781 1.00 98.31 104 ASP A CA 1
ATOM 848 C C . ASP A 1 104 ? -2.441 -4.800 13.613 1.00 98.31 104 ASP A C 1
ATOM 850 O O . ASP A 1 104 ? -1.838 -4.534 12.578 1.00 98.31 104 ASP A O 1
ATOM 854 N N . THR A 1 105 ? -3.151 -5.920 13.715 1.00 98.44 105 THR A N 1
ATOM 855 C CA . THR A 1 105 ? -3.206 -6.946 12.673 1.00 98.44 105 THR A CA 1
ATOM 856 C C . THR A 1 105 ? -3.960 -6.436 11.443 1.00 98.44 105 THR A C 1
ATOM 858 O O . THR A 1 105 ? -3.604 -6.777 10.318 1.00 98.44 105 THR A O 1
ATOM 861 N N . PHE A 1 106 ? -4.986 -5.597 11.634 1.00 98.56 106 PHE A N 1
ATOM 862 C CA . PHE A 1 106 ? -5.669 -4.889 10.546 1.00 98.56 106 PHE A CA 1
ATOM 863 C C . PHE A 1 106 ? -4.690 -4.005 9.761 1.00 98.56 106 PHE A C 1
ATOM 865 O O . PHE A 1 106 ? -4.621 -4.108 8.534 1.00 98.56 106 PHE A O 1
ATOM 872 N N . VAL A 1 107 ? -3.887 -3.199 10.466 1.00 98.19 107 VAL A N 1
ATOM 873 C CA . VAL A 1 107 ? -2.842 -2.358 9.866 1.00 98.19 107 VAL A CA 1
ATOM 874 C C . VAL A 1 107 ? -1.819 -3.207 9.112 1.00 98.19 107 VAL A C 1
ATOM 876 O O . VAL A 1 107 ? -1.505 -2.907 7.959 1.00 98.19 107 VAL A O 1
ATOM 879 N N . ASP A 1 108 ? -1.347 -4.299 9.715 1.00 97.88 108 ASP A N 1
ATOM 880 C CA . ASP A 1 108 ? -0.341 -5.161 9.089 1.00 97.88 108 ASP A CA 1
ATOM 881 C C . ASP A 1 108 ? -0.890 -5.886 7.862 1.00 97.88 108 ASP A C 1
ATOM 883 O O . ASP A 1 108 ? -0.185 -6.015 6.862 1.00 97.88 108 ASP A O 1
ATOM 887 N N . HIS A 1 109 ? -2.148 -6.328 7.892 1.00 98.06 109 HIS A N 1
ATOM 888 C CA . HIS A 1 109 ? -2.791 -6.929 6.727 1.00 98.06 109 HIS A CA 1
ATOM 889 C C . HIS A 1 109 ? -2.880 -5.948 5.563 1.00 98.06 109 HIS A C 1
ATOM 891 O O . HIS A 1 109 ? -2.575 -6.340 4.441 1.00 98.06 109 HIS A O 1
ATOM 897 N N . ILE A 1 110 ? -3.260 -4.692 5.813 1.00 96.50 110 ILE A N 1
ATOM 898 C CA . ILE A 1 110 ? -3.326 -3.662 4.770 1.00 96.50 110 ILE A CA 1
ATOM 899 C C . ILE A 1 110 ? -1.938 -3.384 4.192 1.00 96.50 110 ILE A C 1
ATOM 901 O O . ILE A 1 110 ? -1.768 -3.455 2.974 1.00 96.50 110 ILE A O 1
ATOM 905 N N . ALA A 1 111 ? -0.952 -3.112 5.054 1.00 94.75 111 ALA A N 1
ATOM 906 C CA . ALA A 1 111 ? 0.406 -2.796 4.624 1.00 94.75 111 ALA A CA 1
ATOM 907 C C . ALA A 1 111 ? 1.003 -3.944 3.801 1.00 94.75 111 ALA A C 1
ATOM 909 O O . ALA A 1 111 ? 1.400 -3.751 2.653 1.00 94.75 111 ALA A O 1
ATOM 910 N N . ASN A 1 112 ? 0.989 -5.166 4.343 1.00 96.06 112 ASN A N 1
ATOM 911 C CA . ASN A 1 112 ? 1.562 -6.325 3.663 1.00 96.06 112 ASN A CA 1
ATOM 912 C C . ASN A 1 112 ? 0.786 -6.705 2.399 1.00 96.06 112 ASN A C 1
ATOM 914 O O . ASN A 1 112 ? 1.402 -7.145 1.430 1.00 96.06 112 ASN A O 1
ATOM 918 N N . PHE A 1 113 ? -0.538 -6.526 2.371 1.00 96.25 113 PHE A N 1
ATOM 919 C CA . PHE A 1 113 ? -1.319 -6.749 1.158 1.00 96.25 113 PHE A CA 1
ATOM 920 C C . PHE A 1 113 ? -0.873 -5.804 0.039 1.00 96.25 113 PHE A C 1
ATOM 922 O O . PHE A 1 113 ? -0.538 -6.272 -1.046 1.00 96.25 113 PHE A O 1
ATOM 929 N N . LEU A 1 114 ? -0.801 -4.498 0.302 1.00 93.31 114 LEU A N 1
ATOM 930 C CA . LEU A 1 114 ? -0.402 -3.508 -0.702 1.00 93.31 114 LEU A CA 1
ATOM 931 C C . LEU A 1 114 ? 1.054 -3.687 -1.150 1.00 93.31 114 LEU A C 1
ATOM 933 O O . LEU A 1 114 ? 1.322 -3.707 -2.353 1.00 93.31 114 LEU A O 1
ATOM 937 N N . ILE A 1 115 ? 1.965 -3.914 -0.199 1.00 92.00 115 ILE A N 1
ATOM 938 C CA . ILE A 1 115 ? 3.380 -4.205 -0.473 1.00 92.00 115 ILE A CA 1
ATOM 939 C C . ILE A 1 115 ? 3.524 -5.485 -1.301 1.00 92.00 115 ILE A C 1
ATOM 941 O O . ILE A 1 115 ? 4.381 -5.552 -2.171 1.00 92.00 115 ILE A O 1
ATOM 945 N N . THR A 1 116 ? 2.693 -6.504 -1.083 1.00 93.75 116 THR A N 1
ATOM 946 C CA . THR A 1 116 ? 2.764 -7.741 -1.877 1.00 93.75 116 THR A CA 1
ATOM 947 C C . THR A 1 116 ? 2.171 -7.540 -3.271 1.00 93.75 116 THR A C 1
ATOM 949 O O . THR A 1 116 ? 2.752 -7.977 -4.266 1.00 93.75 116 THR A O 1
ATOM 952 N N . MET A 1 117 ? 1.020 -6.868 -3.368 1.00 92.25 117 MET A N 1
ATOM 953 C CA . MET A 1 117 ? 0.306 -6.682 -4.633 1.00 92.25 117 MET A CA 1
ATOM 954 C C . MET A 1 117 ? 1.076 -5.815 -5.630 1.00 92.25 117 MET A C 1
ATOM 956 O O . MET A 1 117 ? 0.939 -6.029 -6.833 1.00 92.25 117 MET A O 1
ATOM 960 N N . GLN A 1 118 ? 1.939 -4.904 -5.168 1.00 88.50 118 GLN A N 1
ATOM 961 C CA . GLN A 1 118 ? 2.755 -4.066 -6.055 1.00 88.50 118 GLN A CA 1
ATOM 962 C C . GLN A 1 118 ? 3.659 -4.871 -7.008 1.00 88.50 118 GLN A C 1
ATOM 964 O O . GLN A 1 118 ? 4.066 -4.357 -8.044 1.00 88.50 118 GLN A O 1
ATOM 969 N N . HIS A 1 119 ? 3.993 -6.123 -6.671 1.00 90.56 119 HIS A N 1
ATOM 970 C CA . HIS A 1 119 ? 4.828 -6.978 -7.518 1.00 90.56 119 HIS A CA 1
ATOM 971 C C . HIS A 1 119 ? 4.077 -7.551 -8.729 1.00 90.56 119 HIS A C 1
ATOM 973 O O . HIS A 1 119 ? 4.708 -8.062 -9.648 1.00 90.56 119 HIS A O 1
ATOM 979 N N . TYR A 1 120 ? 2.745 -7.458 -8.745 1.00 91.94 120 TYR A N 1
ATOM 980 C CA . TYR A 1 120 ? 1.891 -7.987 -9.813 1.00 91.94 120 TYR A CA 1
ATOM 981 C C . TYR A 1 120 ? 1.373 -6.896 -10.764 1.00 91.94 120 TYR A C 1
ATOM 983 O O . TYR A 1 120 ? 0.658 -7.205 -11.715 1.00 91.94 120 TYR A O 1
ATOM 991 N N . PHE A 1 121 ? 1.705 -5.627 -10.507 1.00 92.38 121 PHE A N 1
ATOM 992 C CA . PHE A 1 121 ? 1.154 -4.466 -11.203 1.00 92.38 121 PHE A CA 1
ATOM 993 C C . PHE A 1 121 ? 2.227 -3.396 -11.449 1.00 92.38 121 PHE A C 1
ATOM 995 O O . PHE A 1 121 ? 3.140 -3.188 -10.648 1.00 92.38 121 PHE A O 1
ATOM 1002 N N . THR A 1 122 ? 2.106 -2.658 -12.551 1.00 89.44 122 THR A N 1
ATOM 1003 C CA . THR A 1 122 ? 3.058 -1.579 -12.895 1.00 89.44 122 THR A CA 1
ATOM 1004 C C . THR A 1 122 ? 2.717 -0.232 -12.258 1.00 89.44 122 THR A C 1
ATOM 1006 O O . THR A 1 122 ? 3.573 0.659 -12.199 1.00 89.44 122 THR A O 1
ATOM 1009 N N . GLY A 1 123 ? 1.490 -0.076 -11.768 1.00 87.88 123 GLY A N 1
ATOM 1010 C CA . GLY A 1 123 ? 0.943 1.141 -11.181 1.00 87.88 123 GLY A CA 1
ATOM 1011 C C . GLY A 1 123 ? 0.272 0.919 -9.824 1.00 87.88 123 GLY A C 1
ATOM 1012 O O . GLY A 1 123 ? 0.494 -0.081 -9.139 1.00 87.88 123 GLY A O 1
ATOM 1013 N N . ALA A 1 124 ? -0.548 1.896 -9.445 1.00 84.69 124 ALA A N 1
ATOM 1014 C CA . ALA A 1 124 ? -1.094 2.049 -8.102 1.00 84.69 124 ALA A CA 1
ATOM 1015 C C . ALA A 1 124 ? -2.006 0.908 -7.628 1.00 84.69 124 ALA A C 1
ATOM 1017 O O . ALA A 1 124 ? -2.826 0.381 -8.387 1.00 84.69 124 ALA A O 1
ATOM 1018 N N . GLN A 1 125 ? -1.912 0.596 -6.335 1.00 89.12 125 GLN A N 1
ATOM 1019 C CA . GLN A 1 125 ? -2.801 -0.325 -5.629 1.00 89.12 125 GLN A CA 1
ATOM 1020 C C . GLN A 1 125 ? -3.654 0.458 -4.632 1.00 89.12 125 GLN A C 1
ATOM 1022 O O . GLN A 1 125 ? -3.132 1.076 -3.703 1.00 89.12 125 GLN A O 1
ATOM 1027 N N . ALA A 1 126 ? -4.972 0.439 -4.819 1.00 86.81 126 ALA A N 1
ATOM 1028 C CA . ALA A 1 126 ? -5.873 1.273 -4.033 1.00 86.81 126 ALA A CA 1
ATOM 1029 C C . ALA A 1 126 ? -6.749 0.464 -3.069 1.00 86.81 126 ALA A C 1
ATOM 1031 O O . ALA A 1 126 ? -7.208 -0.632 -3.394 1.00 86.81 126 ALA A O 1
ATOM 1032 N N . LEU A 1 127 ? -7.040 1.050 -1.909 1.00 90.44 127 LEU A N 1
ATOM 1033 C CA . LEU A 1 127 ? -8.114 0.625 -1.012 1.00 90.44 127 LEU A CA 1
ATOM 1034 C C . LEU A 1 127 ? -9.083 1.786 -0.789 1.00 90.44 127 LEU A C 1
ATOM 1036 O O . LEU A 1 127 ? -8.707 2.958 -0.815 1.00 90.44 127 LEU A O 1
ATOM 1040 N N . SER A 1 128 ? -10.345 1.459 -0.547 1.00 89.19 128 SER A N 1
ATOM 1041 C CA . SER A 1 128 ? -11.387 2.439 -0.238 1.00 89.19 128 SER A CA 1
ATOM 1042 C C . SER A 1 128 ? -12.019 2.135 1.113 1.00 89.19 128 SER A C 1
ATOM 1044 O O . SER A 1 128 ? -12.069 0.972 1.521 1.00 89.19 128 SER A O 1
ATOM 1046 N N . LYS A 1 129 ? -12.546 3.174 1.773 1.00 90.75 129 LYS A N 1
ATOM 1047 C CA . LYS A 1 129 ? -13.275 3.063 3.049 1.00 90.75 129 LYS A CA 1
ATOM 1048 C C . LYS A 1 129 ? -12.428 2.486 4.190 1.00 90.75 129 LYS A C 1
ATOM 1050 O O . LYS A 1 129 ? -12.961 1.830 5.084 1.00 90.75 129 LYS A O 1
ATOM 1055 N N . VAL A 1 130 ? -11.109 2.682 4.151 1.00 93.56 130 VAL A N 1
ATOM 1056 C CA . VAL A 1 130 ? -10.172 2.129 5.145 1.00 93.56 130 VAL A CA 1
ATOM 1057 C C . VAL A 1 130 ? -10.528 2.611 6.552 1.00 93.56 130 VAL A C 1
ATOM 1059 O O . VAL A 1 130 ? -10.543 1.818 7.490 1.00 93.56 130 VAL A O 1
ATOM 1062 N N . GLU A 1 131 ? -10.900 3.883 6.670 1.00 92.81 131 GLU A N 1
ATOM 1063 C CA . GLU A 1 131 ? -11.371 4.531 7.890 1.00 92.81 131 GLU A CA 1
ATOM 1064 C C . GLU A 1 131 ? -12.621 3.856 8.473 1.00 92.81 131 GLU A C 1
ATOM 1066 O O . GLU A 1 131 ? -12.701 3.638 9.678 1.00 92.81 131 GLU A O 1
ATOM 1071 N N . TRP A 1 132 ? -13.560 3.444 7.619 1.00 95.19 132 TRP A N 1
ATOM 1072 C CA . TRP A 1 132 ? -14.786 2.769 8.042 1.00 95.19 132 TRP A CA 1
ATOM 1073 C C . TRP A 1 132 ? -14.524 1.317 8.437 1.00 95.19 132 TRP A C 1
ATOM 1075 O O . TRP A 1 132 ? -15.021 0.844 9.457 1.00 95.19 132 TRP A O 1
ATOM 1085 N N . TYR A 1 133 ? -13.700 0.609 7.662 1.00 97.50 133 TYR A N 1
ATOM 1086 C CA . TYR A 1 133 ? -13.311 -0.767 7.972 1.00 97.50 133 TYR A CA 1
ATOM 1087 C C . TYR A 1 133 ? -12.418 -0.877 9.216 1.00 97.50 133 TYR A C 1
ATOM 1089 O O . TYR A 1 133 ? -12.396 -1.935 9.840 1.00 97.50 133 TYR A O 1
ATOM 1097 N N . ALA A 1 134 ? -11.721 0.193 9.609 1.00 97.94 134 ALA A N 1
ATOM 1098 C CA . ALA A 1 134 ? -11.007 0.262 10.883 1.00 97.94 134 ALA A CA 1
ATOM 1099 C C . ALA A 1 134 ? -11.965 0.297 12.087 1.00 97.94 134 ALA A C 1
ATOM 1101 O O . ALA A 1 134 ? -11.621 -0.188 13.166 1.00 97.94 134 ALA A O 1
ATOM 1102 N N . GLY A 1 135 ? -13.175 0.830 11.901 1.00 97.25 135 GLY A N 1
ATOM 1103 C CA . GLY A 1 135 ? -14.149 1.093 12.956 1.00 97.25 135 GLY A CA 1
ATOM 1104 C C . GLY A 1 135 ? -14.415 -0.065 13.924 1.00 97.25 135 GLY A C 1
ATOM 1105 O O . GLY A 1 135 ? -14.236 0.108 15.133 1.00 97.25 135 GLY A O 1
ATOM 1106 N N . PRO A 1 136 ? -14.760 -1.271 13.436 1.00 97.88 136 PRO A N 1
ATOM 1107 C CA . PRO A 1 136 ? -14.966 -2.439 14.292 1.00 97.88 136 PRO A CA 1
ATOM 1108 C C . PRO A 1 136 ? -13.762 -2.798 15.167 1.00 97.88 136 PRO A C 1
ATOM 1110 O O . PRO A 1 136 ? -13.933 -3.219 16.310 1.00 97.88 136 PRO A O 1
ATOM 1113 N N . PHE A 1 137 ? -12.543 -2.620 14.652 1.00 98.62 137 PHE A N 1
ATOM 1114 C CA . PHE A 1 137 ? -11.313 -2.906 15.390 1.00 98.62 137 PHE A CA 1
ATOM 1115 C C . PHE A 1 137 ? -11.079 -1.867 16.482 1.00 98.62 137 PHE A C 1
ATOM 1117 O O . PHE A 1 137 ? -10.813 -2.232 17.624 1.00 98.62 137 PHE A O 1
ATOM 1124 N N . LEU A 1 138 ? -11.255 -0.584 16.154 1.00 98.12 138 LEU A N 1
ATOM 1125 C CA . LEU A 1 138 ? -11.118 0.516 17.109 1.00 98.12 138 LEU A CA 1
ATOM 1126 C C . LEU A 1 138 ? -12.114 0.391 18.270 1.00 98.12 138 LEU A C 1
ATOM 1128 O O . LEU A 1 138 ? -11.724 0.524 19.433 1.00 98.12 138 LEU A O 1
ATOM 1132 N N . ARG A 1 139 ? -13.376 0.064 17.962 1.00 96.69 139 ARG A N 1
ATOM 1133 C CA . ARG A 1 139 ? -14.438 -0.133 18.959 1.00 96.69 139 ARG A CA 1
ATOM 1134 C C . ARG A 1 139 ? -14.157 -1.318 19.882 1.00 96.69 139 ARG A C 1
ATOM 1136 O O . ARG A 1 139 ? -14.313 -1.199 21.097 1.00 96.69 139 ARG A O 1
ATOM 1143 N N . ASN A 1 140 ? -13.750 -2.455 19.316 1.00 97.44 140 ASN A N 1
ATOM 1144 C CA . ASN A 1 140 ? -13.535 -3.683 20.084 1.00 97.44 140 ASN A CA 1
ATOM 1145 C C . ASN A 1 140 ? -12.268 -3.626 20.943 1.00 97.44 140 ASN A C 1
ATOM 1147 O O . ASN A 1 140 ? -12.304 -4.044 22.101 1.00 97.44 140 ASN A O 1
ATOM 1151 N N . ASP A 1 141 ? -11.178 -3.070 20.413 1.00 97.69 141 ASP A N 1
ATOM 1152 C CA . ASP A 1 141 ? -9.899 -3.002 21.126 1.00 97.69 141 ASP A CA 1
ATOM 1153 C C . ASP A 1 141 ? -9.860 -1.876 22.176 1.00 97.69 141 ASP A C 1
ATOM 1155 O O . ASP A 1 141 ? -8.974 -1.868 23.031 1.00 97.69 141 ASP A O 1
ATOM 1159 N N . LYS A 1 142 ? -10.818 -0.934 22.140 1.00 96.56 142 LYS A N 1
ATOM 1160 C CA . LYS A 1 142 ? -10.935 0.199 23.083 1.00 96.56 142 LYS A CA 1
ATOM 1161 C C . LYS A 1 142 ? -9.629 0.990 23.216 1.00 96.56 142 LYS A C 1
ATOM 1163 O O . LYS A 1 142 ? -9.203 1.355 24.314 1.00 96.56 142 LYS A O 1
ATOM 1168 N N . LEU A 1 143 ? -8.975 1.226 22.081 1.00 95.94 143 LEU A N 1
ATOM 1169 C CA . LEU A 1 143 ? -7.677 1.888 22.029 1.00 95.94 143 LEU A CA 1
ATOM 1170 C C . LEU A 1 143 ? -7.793 3.371 22.385 1.00 95.94 143 LEU A C 1
ATOM 1172 O O . LEU A 1 143 ? -8.708 4.070 21.954 1.00 95.94 143 LEU A O 1
ATOM 1176 N N . SER A 1 144 ? -6.805 3.878 23.118 1.00 97.94 144 SER A N 1
ATOM 1177 C CA . SER A 1 144 ? -6.630 5.322 23.277 1.00 97.94 144 SER A CA 1
ATOM 1178 C C . SER A 1 144 ? -6.233 5.972 21.949 1.00 97.94 144 SER A C 1
ATOM 1180 O O . SER A 1 144 ? -5.562 5.353 21.121 1.00 97.94 144 SER A O 1
ATOM 1182 N N . TYR A 1 145 ? -6.542 7.260 21.776 1.00 98.25 145 TYR A N 1
ATOM 1183 C CA . TYR A 1 145 ? -6.143 8.019 20.584 1.00 98.25 145 TYR A CA 1
ATOM 1184 C C . TYR A 1 145 ? -4.639 7.913 20.279 1.00 98.25 145 TYR A C 1
ATOM 1186 O O . TYR A 1 145 ? -4.244 7.741 19.129 1.00 98.25 145 TYR A O 1
ATOM 1194 N N . LYS A 1 146 ? -3.791 7.922 21.319 1.00 98.38 146 LYS A N 1
ATOM 1195 C CA . LYS A 1 146 ? -2.338 7.744 21.181 1.00 98.38 146 LYS A CA 1
ATOM 1196 C C . LYS A 1 146 ? -1.979 6.397 20.546 1.00 98.38 146 LYS A C 1
ATOM 1198 O O . LYS A 1 146 ? -1.104 6.344 19.690 1.00 98.38 146 LYS A O 1
ATOM 1203 N N . GLN A 1 147 ? -2.647 5.317 20.952 1.00 98.44 147 GLN A N 1
ATOM 1204 C CA . GLN A 1 147 ? -2.425 3.989 20.373 1.00 98.44 147 GLN A CA 1
ATOM 1205 C C . GLN A 1 147 ? -2.917 3.929 18.925 1.00 98.44 147 GLN A C 1
ATOM 1207 O O . GLN A 1 147 ? -2.216 3.385 18.078 1.00 98.44 147 GLN A O 1
ATOM 1212 N N . ILE A 1 148 ? -4.070 4.534 18.626 1.00 98.38 148 ILE A N 1
ATOM 1213 C CA . ILE A 1 148 ? -4.609 4.610 17.259 1.00 98.38 148 ILE A CA 1
ATOM 1214 C C . ILE A 1 148 ? -3.621 5.336 16.342 1.00 98.38 148 ILE A C 1
ATOM 1216 O O . ILE A 1 148 ? -3.199 4.783 15.326 1.00 98.38 148 ILE A O 1
ATOM 1220 N N . LYS A 1 149 ? -3.182 6.535 16.743 1.00 97.81 149 LYS A N 1
ATOM 1221 C CA . LYS A 1 149 ? -2.199 7.330 16.001 1.00 97.81 149 LYS A CA 1
ATOM 1222 C C . LYS A 1 149 ? -0.883 6.580 15.812 1.00 97.81 149 LYS A C 1
ATOM 1224 O O . LYS A 1 149 ? -0.345 6.590 14.714 1.00 97.81 149 LYS A O 1
ATOM 1229 N N . GLN A 1 150 ? -0.403 5.854 16.822 1.00 98.38 150 GLN A N 1
ATOM 1230 C CA . GLN A 1 150 ? 0.814 5.046 16.696 1.00 98.38 150 GLN A CA 1
ATOM 1231 C C . GLN A 1 150 ? 0.695 3.945 15.629 1.00 98.38 150 GLN A C 1
ATOM 1233 O O . GLN A 1 150 ? 1.644 3.701 14.886 1.00 98.38 150 GLN A O 1
ATOM 1238 N N . GLN A 1 151 ? -0.455 3.271 15.548 1.00 98.38 151 GLN A N 1
ATOM 1239 C CA . GLN A 1 151 ? -0.680 2.218 14.554 1.00 98.38 151 GLN A CA 1
ATOM 1240 C C . GLN A 1 151 ? -0.834 2.794 13.142 1.00 98.38 151 GLN A C 1
ATOM 1242 O O . GLN A 1 151 ? -0.296 2.238 12.188 1.00 98.38 151 GLN A O 1
ATOM 1247 N N . ILE A 1 152 ? -1.492 3.946 13.000 1.00 96.31 152 ILE A N 1
ATOM 1248 C CA . ILE A 1 152 ? -1.588 4.642 11.708 1.00 96.31 152 ILE A CA 1
ATOM 1249 C C . ILE A 1 152 ? -0.220 5.189 11.283 1.00 96.31 152 ILE A C 1
ATOM 1251 O O . ILE A 1 152 ? 0.147 5.075 10.119 1.00 96.31 152 ILE A O 1
ATOM 1255 N N . GLN A 1 153 ? 0.591 5.686 12.217 1.00 95.31 153 GLN A N 1
ATOM 1256 C CA . GLN A 1 153 ? 1.976 6.063 11.937 1.00 95.31 153 GLN A CA 1
ATOM 1257 C C . GLN A 1 153 ? 2.757 4.856 11.409 1.00 95.31 153 GLN A C 1
ATOM 1259 O O . GLN A 1 153 ? 3.397 4.941 10.365 1.00 95.31 153 GLN A O 1
ATOM 1264 N N . ARG A 1 154 ? 2.644 3.701 12.076 1.00 96.12 154 ARG A N 1
ATOM 1265 C CA . ARG A 1 154 ? 3.263 2.451 11.614 1.00 96.12 154 ARG A CA 1
ATOM 1266 C C . ARG A 1 154 ? 2.824 2.084 10.193 1.00 96.12 154 ARG A C 1
ATOM 1268 O O . ARG A 1 154 ? 3.657 1.632 9.411 1.00 96.12 154 ARG A O 1
ATOM 1275 N N . LEU A 1 155 ? 1.548 2.275 9.851 1.00 93.81 155 LEU A N 1
ATOM 1276 C CA . LEU A 1 155 ? 1.043 2.072 8.491 1.00 93.81 155 LEU A CA 1
ATOM 1277 C C . LEU A 1 155 ? 1.753 2.993 7.489 1.00 93.81 155 LEU A C 1
ATOM 1279 O O . LEU A 1 155 ? 2.307 2.497 6.512 1.00 93.81 155 LEU A O 1
ATOM 1283 N N . LEU A 1 156 ? 1.780 4.302 7.761 1.00 91.25 156 LEU A N 1
ATOM 1284 C CA . LEU A 1 156 ? 2.380 5.300 6.870 1.00 91.25 156 LEU A CA 1
ATOM 1285 C C . LEU A 1 156 ? 3.861 5.024 6.608 1.00 91.25 156 LEU A C 1
ATOM 1287 O O . LEU A 1 156 ? 4.272 4.986 5.451 1.00 91.25 156 LEU A O 1
ATOM 1291 N N . TYR A 1 157 ? 4.651 4.745 7.649 1.00 91.19 157 TYR A N 1
ATOM 1292 C CA . TYR A 1 157 ? 6.070 4.415 7.476 1.00 91.19 157 TYR A CA 1
ATOM 1293 C C . TYR A 1 157 ? 6.270 3.151 6.633 1.00 91.19 157 TYR A C 1
ATOM 1295 O O . TYR A 1 157 ? 7.084 3.158 5.715 1.00 91.19 157 TYR A O 1
ATOM 1303 N N . ASN A 1 158 ? 5.503 2.083 6.884 1.00 91.06 158 ASN A N 1
ATOM 1304 C CA . ASN A 1 158 ? 5.620 0.848 6.099 1.00 91.06 158 ASN A CA 1
ATOM 1305 C C . ASN A 1 158 ? 5.290 1.052 4.615 1.00 91.06 158 ASN A C 1
ATOM 1307 O O . ASN A 1 158 ? 5.936 0.444 3.763 1.00 91.06 158 ASN A O 1
ATOM 1311 N N . LEU A 1 159 ? 4.314 1.908 4.302 1.00 89.50 159 LEU A N 1
ATOM 1312 C CA . LEU A 1 159 ? 3.952 2.238 2.921 1.00 89.50 159 LEU A CA 1
ATOM 1313 C C . LEU A 1 159 ? 4.930 3.217 2.252 1.00 89.50 159 LEU A C 1
ATOM 1315 O O . LEU A 1 159 ? 4.933 3.317 1.031 1.00 89.50 159 LEU A O 1
ATOM 1319 N N . ASN A 1 160 ? 5.789 3.881 3.028 1.00 86.62 160 ASN A N 1
ATOM 1320 C CA . ASN A 1 160 ? 6.766 4.854 2.540 1.00 86.62 160 ASN A CA 1
ATOM 1321 C C . ASN A 1 160 ? 8.218 4.333 2.542 1.00 86.62 160 ASN A C 1
ATOM 1323 O O . ASN A 1 160 ? 9.130 5.051 2.136 1.00 86.62 160 ASN A O 1
ATOM 1327 N N . TYR A 1 161 ? 8.468 3.085 2.950 1.00 88.25 161 TYR A N 1
ATOM 1328 C CA . TYR A 1 161 ? 9.785 2.465 2.776 1.00 88.25 161 TYR A CA 1
ATOM 1329 C C . TYR A 1 161 ? 9.983 1.937 1.341 1.00 88.25 161 TYR A C 1
ATOM 1331 O O . TYR A 1 161 ? 9.038 1.409 0.747 1.00 88.25 161 TYR A O 1
ATOM 1339 N N . PRO A 1 162 ? 11.212 2.011 0.783 1.00 88.31 162 PRO A N 1
ATOM 1340 C CA . PRO A 1 162 ? 11.511 1.669 -0.611 1.00 88.31 162 PRO A CA 1
ATOM 1341 C C . PRO A 1 162 ? 11.567 0.149 -0.846 1.00 88.31 162 PRO A C 1
ATOM 1343 O O . PRO A 1 162 ? 12.625 -0.438 -1.074 1.00 88.31 162 PRO A O 1
ATOM 1346 N N . THR A 1 163 ? 10.419 -0.514 -0.728 1.00 88.31 163 THR A N 1
ATOM 1347 C CA . THR A 1 163 ? 10.291 -1.981 -0.800 1.00 88.31 163 THR A CA 1
ATOM 1348 C C . THR A 1 163 ? 10.036 -2.504 -2.215 1.00 88.31 163 THR A C 1
ATOM 1350 O O . THR A 1 163 ? 10.117 -3.711 -2.450 1.00 88.31 163 THR A O 1
ATOM 1353 N N . ARG A 1 164 ? 9.750 -1.620 -3.177 1.00 86.94 164 ARG A N 1
ATOM 1354 C CA . ARG A 1 164 ? 9.538 -1.987 -4.578 1.00 86.94 164 ARG A CA 1
ATOM 1355 C C . ARG A 1 164 ? 10.862 -2.231 -5.294 1.00 86.94 164 ARG A C 1
ATOM 1357 O O . ARG A 1 164 ? 11.893 -1.643 -4.960 1.00 86.94 164 ARG A O 1
ATOM 1364 N N . ILE A 1 165 ? 10.811 -3.033 -6.359 1.00 85.06 165 ILE A N 1
ATOM 1365 C CA . ILE A 1 165 ? 11.924 -3.136 -7.307 1.00 85.06 165 ILE A CA 1
ATOM 1366 C C . ILE A 1 165 ? 12.328 -1.739 -7.801 1.00 85.06 165 ILE A C 1
ATOM 1368 O O . ILE A 1 165 ? 11.480 -0.917 -8.148 1.00 85.06 165 ILE A O 1
ATOM 1372 N N . GLY A 1 166 ? 13.628 -1.462 -7.801 1.00 85.38 166 GLY A N 1
ATOM 1373 C CA . GLY A 1 166 ? 14.141 -0.137 -8.131 1.00 85.38 166 GLY A CA 1
ATOM 1374 C C . GLY A 1 166 ? 14.176 0.855 -6.970 1.00 85.38 166 GLY A C 1
ATOM 1375 O O . GLY A 1 166 ? 14.195 2.062 -7.216 1.00 85.38 166 GLY A O 1
ATOM 1376 N N . LEU A 1 167 ? 14.173 0.349 -5.728 1.00 85.69 167 LEU A N 1
ATOM 1377 C CA . LEU A 1 167 ? 14.194 1.149 -4.497 1.00 85.69 167 LEU A CA 1
ATOM 1378 C C . LEU A 1 167 ? 13.076 2.200 -4.459 1.00 85.69 167 LEU A C 1
ATOM 1380 O O . LEU A 1 167 ? 13.255 3.275 -3.900 1.00 85.69 167 LEU A O 1
ATOM 1384 N N . GLN A 1 168 ? 11.931 1.893 -5.065 1.00 83.81 168 GLN A N 1
ATOM 1385 C CA . GLN A 1 168 ? 10.772 2.783 -5.063 1.00 83.81 168 GLN A CA 1
ATOM 1386 C C . GLN A 1 168 ? 9.884 2.452 -3.868 1.00 83.81 168 GLN A C 1
ATOM 1388 O O . GLN A 1 168 ? 9.876 1.319 -3.370 1.00 83.81 168 GLN A O 1
ATOM 1393 N N . THR A 1 169 ? 9.106 3.427 -3.424 1.00 84.06 169 THR A N 1
ATOM 1394 C CA . THR A 1 169 ? 8.032 3.170 -2.470 1.00 84.06 169 THR A CA 1
ATOM 1395 C C . THR A 1 169 ? 6.865 2.456 -3.167 1.00 84.06 169 THR A C 1
ATOM 1397 O O . THR A 1 169 ? 6.676 2.585 -4.384 1.00 84.06 169 THR A O 1
ATOM 1400 N N . PRO A 1 170 ? 6.087 1.643 -2.436 1.00 82.94 170 PRO A N 1
ATOM 1401 C CA . PRO A 1 170 ? 4.830 1.114 -2.939 1.00 82.94 170 PRO A CA 1
ATOM 1402 C C . PRO A 1 170 ? 3.894 2.226 -3.412 1.00 82.94 170 PRO A C 1
ATOM 1404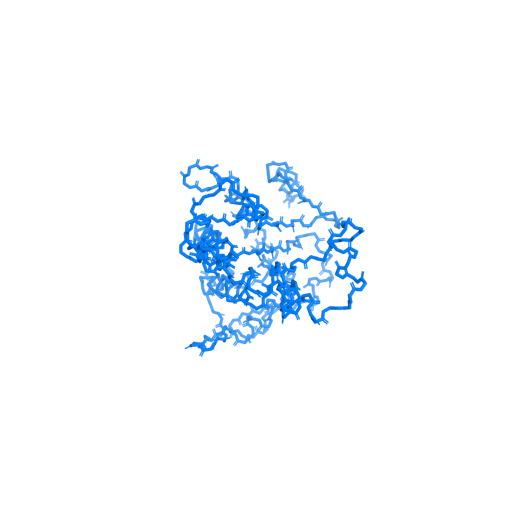 O O . PRO A 1 170 ? 3.515 3.097 -2.634 1.00 82.94 170 PRO A O 1
ATOM 1407 N N . PHE A 1 171 ? 3.445 2.150 -4.668 1.00 83.31 171 PHE A N 1
ATOM 1408 C CA . PHE A 1 171 ? 2.435 3.081 -5.166 1.00 83.31 171 PHE A CA 1
ATOM 1409 C C . PHE A 1 171 ? 1.065 2.686 -4.608 1.00 83.31 171 PHE A C 1
ATOM 1411 O O . PHE A 1 171 ? 0.435 1.734 -5.089 1.00 83.31 171 PHE A O 1
ATOM 1418 N N . THR A 1 172 ? 0.611 3.406 -3.582 1.00 83.62 172 THR A N 1
ATOM 1419 C CA . THR A 1 172 ? -0.639 3.105 -2.878 1.00 83.62 172 THR A CA 1
ATOM 1420 C C . THR A 1 172 ? -1.566 4.304 -2.766 1.00 83.62 172 THR A C 1
ATOM 1422 O O . THR A 1 172 ? -1.143 5.459 -2.752 1.00 83.62 172 THR A O 1
ATOM 1425 N N . ASN A 1 173 ? -2.868 4.020 -2.709 1.00 80.94 173 ASN A N 1
ATOM 1426 C CA . ASN A 1 173 ? -3.895 5.047 -2.586 1.00 80.94 173 ASN A CA 1
ATOM 1427 C C . ASN A 1 173 ? -4.965 4.616 -1.587 1.00 80.94 173 ASN A C 1
ATOM 1429 O O . ASN A 1 173 ? -5.565 3.545 -1.724 1.00 80.94 173 ASN A O 1
ATOM 1433 N N . PHE A 1 174 ? -5.291 5.501 -0.650 1.00 83.44 174 PHE A N 1
ATOM 1434 C CA . PHE A 1 174 ? -6.509 5.395 0.143 1.00 83.44 174 PHE A CA 1
ATOM 1435 C C . PHE A 1 174 ? -7.559 6.367 -0.371 1.00 83.44 174 PHE A C 1
ATOM 1437 O O . PHE A 1 174 ? -7.329 7.570 -0.466 1.00 83.44 174 PHE A O 1
ATOM 1444 N N . THR A 1 175 ? -8.731 5.829 -0.705 1.00 81.69 175 THR A N 1
ATOM 1445 C CA . THR A 1 175 ? -9.925 6.637 -0.957 1.00 81.69 175 THR A CA 1
ATOM 1446 C C . THR A 1 175 ? -10.702 6.775 0.341 1.00 81.69 175 THR A C 1
ATOM 1448 O O . THR A 1 175 ? -11.347 5.817 0.782 1.00 81.69 175 THR A O 1
ATOM 1451 N N . ILE A 1 176 ? -10.639 7.971 0.921 1.00 82.06 176 ILE A N 1
ATOM 1452 C CA . ILE A 1 176 ? -11.440 8.355 2.085 1.00 82.06 176 ILE A CA 1
ATOM 1453 C C . ILE A 1 176 ? -12.839 8.753 1.612 1.00 82.06 176 ILE A C 1
ATOM 1455 O O . ILE A 1 176 ? -12.988 9.428 0.594 1.00 82.06 176 ILE A O 1
ATOM 1459 N N . THR A 1 177 ? -13.853 8.310 2.348 1.00 81.56 177 THR A N 1
ATOM 1460 C CA . THR A 1 177 ? -15.276 8.359 1.976 1.00 81.56 177 THR A CA 1
ATOM 1461 C C . THR A 1 177 ? -16.150 8.860 3.126 1.00 81.56 177 THR A C 1
ATOM 1463 O O . THR A 1 177 ? -17.263 8.383 3.340 1.00 81.56 177 THR A O 1
ATOM 1466 N N . MET A 1 178 ? -15.639 9.812 3.909 1.00 76.12 178 MET A N 1
ATOM 1467 C CA . MET A 1 178 ? -16.374 10.403 5.036 1.00 76.12 178 MET A CA 1
ATOM 1468 C C . MET A 1 178 ? -17.634 11.167 4.584 1.00 76.12 178 MET A C 1
ATOM 1470 O O . MET A 1 178 ? -18.565 11.369 5.352 1.00 76.12 178 MET A O 1
ATOM 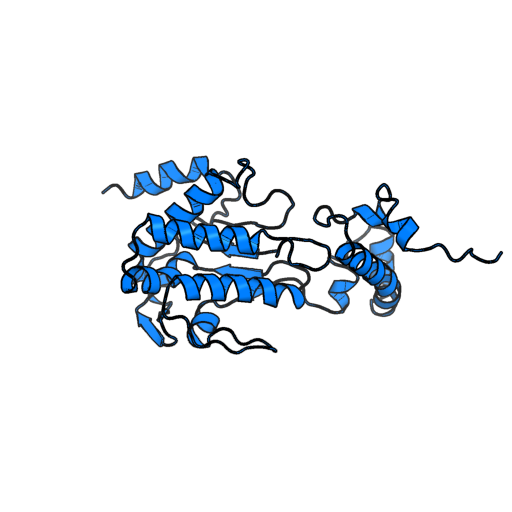1474 N N . ASP A 1 179 ? -17.671 11.586 3.320 1.00 68.19 179 ASP A N 1
ATOM 1475 C CA . ASP A 1 179 ? -18.791 12.253 2.655 1.00 68.19 179 ASP A CA 1
ATOM 1476 C C . ASP A 1 179 ? -19.803 11.289 2.014 1.00 68.19 179 ASP A C 1
ATOM 1478 O O . ASP A 1 179 ? -20.760 11.740 1.377 1.00 68.19 179 ASP A O 1
ATOM 1482 N N . ALA A 1 180 ? -19.583 9.974 2.100 1.00 67.62 180 ALA A N 1
ATOM 1483 C CA . ALA A 1 180 ? -20.460 9.009 1.459 1.00 67.62 180 ALA A CA 1
ATOM 1484 C C . ALA A 1 180 ? -21.884 9.137 2.013 1.00 67.62 180 ALA A C 1
ATOM 1486 O O . ALA A 1 180 ? -22.103 9.218 3.221 1.00 67.62 180 ALA A O 1
ATOM 1487 N N . ALA A 1 181 ? -22.876 9.127 1.116 1.00 64.56 181 ALA A N 1
ATOM 1488 C CA . ALA A 1 181 ? -24.273 9.154 1.524 1.00 64.56 181 ALA A CA 1
ATOM 1489 C C . ALA A 1 181 ? -24.532 8.014 2.518 1.00 64.56 181 ALA A C 1
ATOM 1491 O O . ALA A 1 181 ? -24.185 6.869 2.230 1.00 64.56 181 ALA A O 1
ATOM 1492 N N . LYS A 1 182 ? -25.183 8.307 3.650 1.00 66.50 182 LYS A N 1
ATOM 1493 C CA . LYS A 1 182 ? -25.444 7.330 4.722 1.00 66.50 182 LYS A CA 1
ATOM 1494 C C . LYS A 1 182 ? -26.023 6.011 4.189 1.00 66.50 182 LYS A C 1
ATOM 1496 O O . LYS A 1 182 ? -25.542 4.941 4.533 1.00 66.50 182 LYS A O 1
ATOM 1501 N N . LYS A 1 183 ? -26.925 6.094 3.206 1.00 65.00 183 LYS A N 1
ATOM 1502 C CA . LYS A 1 183 ? -27.507 4.948 2.485 1.00 65.00 183 LYS A CA 1
ATOM 1503 C C . LYS A 1 183 ? -26.476 4.029 1.802 1.00 65.00 183 LYS A C 1
ATOM 1505 O O . LYS A 1 183 ? -26.687 2.825 1.720 1.00 65.00 183 LYS A O 1
ATOM 1510 N N . ALA A 1 184 ? -25.374 4.577 1.290 1.00 65.44 184 ALA A N 1
ATOM 1511 C CA . ALA A 1 184 ? -24.281 3.804 0.696 1.00 65.44 184 ALA A CA 1
ATOM 1512 C C . ALA A 1 184 ? -23.406 3.110 1.757 1.00 65.44 184 ALA A C 1
ATOM 1514 O O . ALA A 1 184 ? -22.789 2.093 1.459 1.00 65.44 184 ALA A O 1
ATOM 1515 N N . LEU A 1 185 ? -23.351 3.643 2.981 1.00 76.56 185 LEU A N 1
ATOM 1516 C CA . LEU A 1 185 ? -22.646 3.037 4.118 1.00 76.56 185 LEU A CA 1
ATOM 1517 C C . LEU A 1 185 ? -23.523 2.046 4.897 1.00 76.56 185 LEU A C 1
ATOM 1519 O O . LEU A 1 185 ? -22.998 1.131 5.521 1.00 76.56 185 LEU A O 1
ATOM 1523 N N . GLU A 1 186 ? -24.845 2.199 4.831 1.00 75.88 186 GLU A N 1
ATOM 1524 C CA . GLU A 1 186 ? -25.833 1.246 5.357 1.00 75.88 186 GLU A CA 1
ATOM 1525 C C . GLU A 1 186 ? -25.914 -0.037 4.510 1.00 75.88 186 GLU A C 1
ATOM 1527 O O . GLU A 1 186 ? -26.306 -1.084 5.015 1.00 75.88 186 GLU A O 1
ATOM 1532 N N . GLY A 1 187 ? -25.541 0.022 3.226 1.00 80.38 187 GLY A N 1
ATOM 1533 C CA . GLY A 1 187 ? -25.488 -1.155 2.350 1.00 80.38 187 GLY A CA 1
ATOM 1534 C C . GLY A 1 187 ? -24.209 -1.987 2.491 1.00 80.38 187 GLY A C 1
ATOM 1535 O O . GLY A 1 187 ? -24.225 -3.188 2.219 1.00 80.38 187 GLY A O 1
ATOM 1536 N N . ASP A 1 188 ? -23.114 -1.364 2.929 1.00 88.88 188 ASP A N 1
ATOM 1537 C CA . ASP A 1 188 ? -21.815 -2.019 3.039 1.00 88.88 188 ASP A CA 1
ATOM 1538 C C . ASP A 1 188 ? -21.607 -2.619 4.424 1.00 88.88 188 ASP A C 1
ATOM 1540 O O . ASP A 1 188 ? -21.830 -1.983 5.455 1.00 88.88 188 ASP A O 1
ATOM 1544 N N . LYS A 1 189 ? -21.119 -3.856 4.442 1.00 94.69 189 LYS A N 1
ATOM 1545 C CA . LYS A 1 189 ? -20.963 -4.625 5.671 1.00 94.69 189 LYS A CA 1
ATOM 1546 C C . LYS A 1 189 ? -19.621 -4.354 6.335 1.00 94.69 189 LYS A C 1
ATOM 1548 O O . LYS A 1 189 ? -18.574 -4.370 5.684 1.00 94.69 189 LYS A O 1
ATOM 1553 N N . ALA A 1 190 ? -19.664 -4.158 7.645 1.00 96.44 190 ALA A N 1
ATOM 1554 C CA . ALA A 1 190 ? -18.487 -4.097 8.491 1.00 96.44 190 ALA A CA 1
ATOM 1555 C C . ALA A 1 190 ? -17.983 -5.516 8.782 1.00 96.44 190 ALA A C 1
ATOM 1557 O O . ALA A 1 190 ? -18.771 -6.393 9.141 1.00 96.44 190 ALA A O 1
ATOM 1558 N N . ILE A 1 191 ? -16.675 -5.739 8.640 1.00 98.00 191 ILE A N 1
ATOM 1559 C CA . ILE A 1 191 ? -16.045 -7.051 8.832 1.00 98.00 191 ILE A CA 1
ATOM 1560 C C . ILE A 1 191 ? -15.079 -6.998 10.015 1.00 98.00 191 ILE A C 1
ATOM 1562 O O . ILE A 1 191 ? -14.213 -6.127 10.074 1.00 98.00 191 ILE A O 1
ATOM 1566 N N . TYR A 1 192 ? -15.181 -7.968 10.921 1.00 98.12 192 TYR A N 1
ATOM 1567 C CA . TYR A 1 192 ? -14.267 -8.140 12.050 1.00 98.12 192 TYR A CA 1
ATOM 1568 C C . TYR A 1 192 ? -14.051 -9.628 12.330 1.00 98.12 192 TYR A C 1
ATOM 1570 O O . TYR A 1 192 ? -14.998 -10.411 12.356 1.00 98.12 192 TYR A O 1
ATOM 1578 N N . GLY A 1 193 ? -12.799 -10.056 12.511 1.00 97.88 193 GLY A N 1
ATOM 1579 C CA . GLY A 1 193 ? -12.490 -11.461 12.798 1.00 97.88 193 GLY A CA 1
ATOM 1580 C C . GLY A 1 193 ? -12.895 -12.449 11.698 1.00 97.88 193 GLY A C 1
ATOM 1581 O O . GLY A 1 193 ? -13.003 -13.644 11.976 1.00 97.88 193 GLY A O 1
ATOM 1582 N N . GLY A 1 194 ? -13.103 -11.964 10.469 1.00 97.88 194 GLY A N 1
ATOM 1583 C CA . GLY A 1 194 ? -13.515 -12.760 9.312 1.00 97.88 194 GLY A CA 1
ATOM 1584 C C . GLY A 1 194 ? -15.024 -12.885 9.120 1.00 97.88 194 GLY A C 1
ATOM 1585 O O . GLY A 1 194 ? -15.449 -13.628 8.240 1.00 97.88 194 GLY A O 1
ATOM 1586 N N . VAL A 1 195 ? -15.828 -12.197 9.934 1.00 97.75 195 VAL A N 1
ATOM 1587 C CA . VAL A 1 195 ? -17.294 -12.251 9.877 1.00 97.75 195 VAL A CA 1
ATOM 1588 C C . VAL A 1 195 ? -17.899 -10.855 9.807 1.00 97.75 195 VAL A C 1
ATOM 1590 O O . VAL A 1 195 ? -17.284 -9.870 10.216 1.00 97.75 195 VAL A O 1
ATOM 1593 N N . GLU A 1 196 ? -19.116 -10.784 9.281 1.00 97.50 196 GLU A N 1
ATOM 1594 C CA . GLU A 1 196 ? -19.926 -9.570 9.254 1.00 97.50 196 GLU A CA 1
ATOM 1595 C C . GLU A 1 196 ? -20.394 -9.231 10.676 1.00 97.50 196 GLU A C 1
ATOM 1597 O O . GLU A 1 196 ? -20.906 -10.100 11.383 1.00 97.50 196 GLU A O 1
ATOM 1602 N N . VAL A 1 197 ? -20.212 -7.980 11.106 1.00 96.69 197 VAL A N 1
ATOM 1603 C CA . VAL A 1 197 ? -20.543 -7.526 12.475 1.00 96.69 197 VAL A CA 1
ATOM 1604 C C . VAL A 1 197 ? -21.496 -6.332 12.526 1.00 96.69 197 VAL A C 1
ATOM 1606 O O . VAL A 1 197 ? -21.828 -5.869 13.611 1.00 96.69 197 VAL A O 1
ATOM 1609 N N . GLY A 1 198 ? -21.948 -5.850 11.370 1.00 93.81 198 GLY A N 1
ATOM 1610 C CA . GLY A 1 198 ? -22.840 -4.701 11.249 1.00 93.81 198 GLY A CA 1
ATOM 1611 C C . GLY A 1 198 ? -22.702 -4.042 9.882 1.00 93.81 198 GLY A C 1
ATOM 1612 O O . GLY A 1 198 ? -22.167 -4.639 8.940 1.00 93.81 198 GLY A O 1
ATOM 1613 N N . VAL A 1 199 ? -23.150 -2.795 9.784 1.00 94.88 199 VAL A N 1
ATOM 1614 C CA . VAL A 1 199 ? -22.974 -1.954 8.590 1.00 94.88 199 VAL A CA 1
ATOM 1615 C C . VAL A 1 199 ? -21.910 -0.894 8.850 1.00 94.88 199 VAL A C 1
ATOM 1617 O O . VAL A 1 199 ? -21.734 -0.451 9.984 1.00 94.88 199 VAL A O 1
ATOM 1620 N N . LEU A 1 200 ? -21.182 -0.471 7.815 1.00 93.44 200 LEU A N 1
ATOM 1621 C CA . LEU A 1 200 ? -20.099 0.510 7.971 1.00 93.44 200 LEU A CA 1
ATOM 1622 C C . LEU A 1 200 ? -20.590 1.823 8.591 1.00 93.44 200 LEU A C 1
ATOM 1624 O O . LEU A 1 200 ? -19.886 2.409 9.408 1.00 93.44 200 LEU A O 1
ATOM 1628 N N . GLY A 1 201 ? -21.816 2.242 8.264 1.00 90.81 201 GLY A N 1
ATOM 1629 C CA . GLY A 1 201 ? -22.413 3.479 8.778 1.00 90.81 201 GLY A CA 1
ATOM 1630 C C . GLY A 1 201 ? -22.571 3.547 10.304 1.00 90.81 201 GLY A C 1
ATOM 1631 O O . GLY A 1 201 ? -22.766 4.634 10.834 1.00 90.81 201 GLY A O 1
ATOM 1632 N N . GLU A 1 202 ? -22.463 2.428 11.028 1.00 92.62 202 GLU A N 1
ATOM 1633 C CA . GLU A 1 202 ? -22.517 2.409 12.498 1.00 92.62 202 GLU A CA 1
ATOM 1634 C C . GLU A 1 202 ? -21.201 2.830 13.167 1.00 92.62 202 GLU A C 1
ATOM 1636 O O . GLU A 1 202 ? -21.178 3.001 14.387 1.00 92.62 202 GLU A O 1
ATOM 1641 N N . TYR A 1 203 ? -20.110 2.978 12.409 1.00 94.06 203 TYR A N 1
ATOM 1642 C CA . TYR A 1 203 ? -18.755 3.219 12.926 1.00 94.06 203 TYR A CA 1
ATOM 1643 C C . TYR A 1 203 ? -18.208 4.613 12.586 1.00 94.06 203 TYR A C 1
ATOM 1645 O O . TYR A 1 203 ? -17.008 4.793 12.380 1.00 94.06 203 TYR A O 1
ATOM 1653 N N . GLU A 1 204 ? -19.093 5.606 12.491 1.00 90.88 204 GLU A N 1
ATOM 1654 C CA . GLU A 1 204 ? -18.738 6.973 12.089 1.00 90.88 204 GLU A CA 1
ATOM 1655 C C . GLU A 1 204 ? -17.730 7.634 13.038 1.00 90.88 204 GLU A C 1
ATOM 1657 O O . GLU A 1 204 ? -16.749 8.224 12.587 1.00 90.88 204 GLU A O 1
ATOM 1662 N N . GLU A 1 205 ? -17.919 7.493 14.348 1.00 91.62 205 GLU A N 1
ATOM 1663 C CA . GLU A 1 205 ? -17.033 8.105 15.345 1.00 91.62 205 GLU A CA 1
ATOM 1664 C C . GLU A 1 205 ? -15.626 7.494 15.325 1.00 91.62 205 GLU A C 1
ATOM 1666 O O . GLU A 1 205 ? -14.612 8.199 15.417 1.00 91.62 205 GLU A O 1
ATOM 1671 N N . GLU A 1 206 ? -15.529 6.181 15.123 1.00 96.25 206 GLU A N 1
ATOM 1672 C CA . GLU A 1 206 ? -14.248 5.510 14.938 1.00 96.25 206 GLU A CA 1
ATOM 1673 C C . GLU A 1 206 ? -13.583 5.904 13.612 1.00 96.25 206 GLU A C 1
ATOM 1675 O O . GLU A 1 206 ? -12.380 6.176 13.592 1.00 96.25 206 GLU A O 1
ATOM 1680 N N . ALA A 1 207 ? -14.353 6.010 12.524 1.00 92.19 207 ALA A N 1
ATOM 1681 C CA . ALA A 1 207 ? -13.844 6.449 11.228 1.00 92.19 207 ALA A CA 1
ATOM 1682 C C . ALA A 1 207 ? -13.306 7.891 11.284 1.00 92.19 207 ALA A C 1
ATOM 1684 O O . ALA A 1 207 ? -12.229 8.175 10.752 1.00 92.19 207 ALA A O 1
ATOM 1685 N N . LYS A 1 208 ? -14.004 8.804 11.977 1.00 88.69 208 LYS A N 1
ATOM 1686 C CA . LYS A 1 208 ? -13.533 10.179 12.232 1.00 88.69 208 LYS A CA 1
ATOM 1687 C C . LYS A 1 208 ? -12.242 10.183 13.044 1.00 88.69 208 LYS A C 1
ATOM 1689 O O . LYS A 1 208 ? -11.319 10.930 12.723 1.00 88.69 208 LYS A O 1
ATOM 1694 N N . THR A 1 209 ? -12.156 9.329 14.063 1.00 94.00 209 THR A N 1
ATOM 1695 C CA . THR A 1 209 ? -10.956 9.194 14.901 1.00 94.00 209 THR A CA 1
ATOM 1696 C C . THR A 1 209 ? -9.756 8.709 14.085 1.00 94.00 209 THR A C 1
ATOM 1698 O O . THR A 1 209 ? -8.666 9.274 14.203 1.00 94.00 209 THR A O 1
ATOM 1701 N N . PHE A 1 210 ? -9.961 7.712 13.219 1.00 94.75 210 PHE A N 1
ATOM 1702 C CA . PHE A 1 210 ? -8.946 7.238 12.278 1.00 94.75 210 PHE A CA 1
ATOM 1703 C C . PHE A 1 210 ? -8.492 8.365 11.343 1.00 94.75 210 PHE A C 1
ATOM 1705 O O . PHE A 1 210 ? -7.295 8.628 11.224 1.00 94.75 210 PHE A O 1
ATOM 1712 N N . LEU A 1 211 ? -9.445 9.062 10.714 1.00 89.19 211 LEU A N 1
ATOM 1713 C CA . LEU A 1 211 ? -9.152 10.131 9.762 1.00 89.19 211 LEU A CA 1
ATOM 1714 C C . LEU A 1 211 ? -8.387 11.283 10.418 1.00 89.19 211 LEU A C 1
ATOM 1716 O O . LEU A 1 211 ? -7.422 11.775 9.839 1.00 89.19 211 LEU A O 1
ATOM 1720 N N . LYS A 1 212 ? -8.772 11.677 11.637 1.00 88.19 212 LYS A N 1
ATOM 1721 C CA . LYS A 1 212 ? -8.073 12.712 12.405 1.00 88.19 212 LYS A CA 1
ATOM 1722 C C . LYS A 1 212 ? -6.603 12.350 12.621 1.00 88.19 212 LYS A C 1
ATOM 1724 O O . LYS A 1 212 ? -5.728 13.155 12.320 1.00 88.19 212 LYS A O 1
ATOM 1729 N N . ALA A 1 213 ? -6.336 11.133 13.093 1.00 92.44 213 ALA A N 1
ATOM 1730 C CA . ALA A 1 213 ? -4.974 10.668 13.332 1.00 92.44 213 ALA A CA 1
ATOM 1731 C C . ALA A 1 213 ? -4.152 10.588 12.037 1.00 92.44 213 ALA A C 1
ATOM 1733 O O . ALA A 1 213 ? -3.000 11.016 12.024 1.00 92.44 213 ALA A O 1
ATOM 1734 N N . LEU A 1 214 ? -4.747 10.090 10.948 1.00 89.56 214 LEU A N 1
ATOM 1735 C CA . LEU A 1 214 ? -4.113 10.039 9.628 1.00 89.56 214 LEU A CA 1
ATOM 1736 C C . LEU A 1 214 ? -3.698 11.438 9.146 1.00 89.56 214 LEU A C 1
ATOM 1738 O O . LEU A 1 214 ? -2.568 11.649 8.717 1.00 89.56 214 LEU A O 1
ATOM 1742 N N . VAL A 1 215 ? -4.610 12.400 9.253 1.00 84.00 215 VAL A N 1
ATOM 1743 C CA . VAL A 1 215 ? -4.418 13.790 8.828 1.00 84.00 215 VAL A CA 1
ATOM 1744 C C . VAL A 1 215 ? -3.376 14.526 9.680 1.00 84.00 215 VAL A C 1
ATOM 1746 O O . VAL A 1 215 ? -2.532 15.238 9.132 1.00 84.00 215 VAL A O 1
ATOM 1749 N N . GLU A 1 216 ? -3.385 14.333 11.000 1.00 85.88 216 GLU A N 1
ATOM 1750 C CA . GLU A 1 216 ? -2.333 14.874 11.869 1.00 85.88 216 GLU A CA 1
ATOM 1751 C C . GLU A 1 216 ? -0.954 14.343 11.461 1.00 85.88 216 GLU A C 1
ATOM 1753 O O . GLU A 1 216 ? -0.020 15.127 11.331 1.00 85.88 216 GLU A O 1
ATOM 1758 N N . LEU A 1 217 ? -0.831 13.042 11.184 1.00 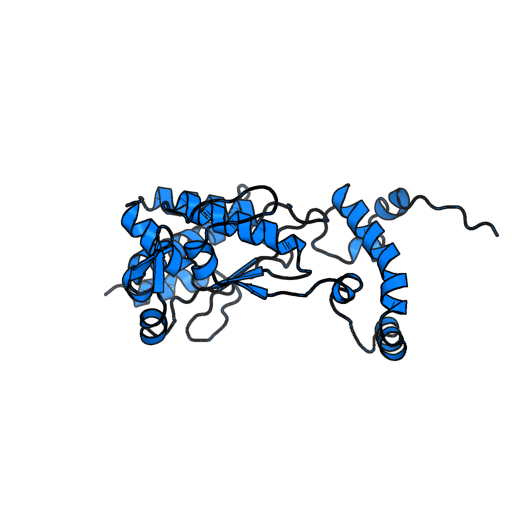88.06 217 LEU A N 1
ATOM 1759 C CA . LEU A 1 217 ? 0.443 12.437 10.788 1.00 88.06 217 LEU A CA 1
ATOM 1760 C C . LEU A 1 217 ? 0.946 12.947 9.433 1.00 88.06 217 LEU A C 1
ATOM 1762 O O . LEU A 1 217 ? 2.122 13.276 9.316 1.00 88.06 217 LEU A O 1
ATOM 1766 N N . TYR A 1 218 ? 0.076 13.089 8.429 1.00 81.94 218 TYR A N 1
ATOM 1767 C CA . TYR A 1 218 ? 0.468 13.723 7.162 1.00 81.94 218 TYR A CA 1
ATOM 1768 C C . TYR A 1 218 ? 0.927 15.176 7.343 1.00 81.94 218 TYR A C 1
ATOM 1770 O O . TYR A 1 218 ? 1.785 15.635 6.593 1.00 81.94 218 TYR A O 1
ATOM 1778 N N . SER A 1 219 ? 0.372 15.895 8.324 1.00 82.12 219 SER A 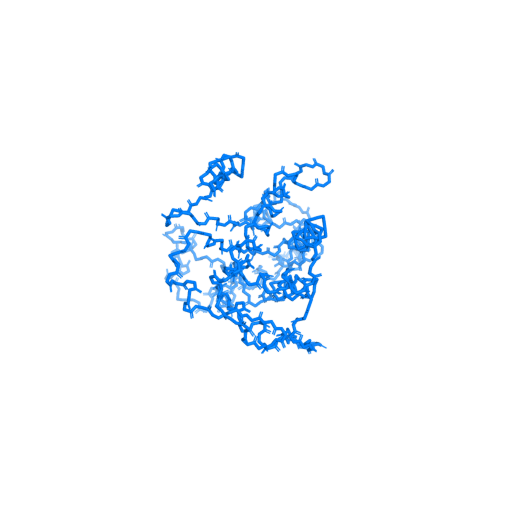N 1
ATOM 1779 C CA . SER A 1 219 ? 0.785 17.271 8.637 1.00 82.12 219 SER A CA 1
ATOM 1780 C C . SER A 1 219 ? 2.120 17.331 9.382 1.00 82.12 219 SER A C 1
ATOM 1782 O O . SER A 1 219 ? 2.872 18.284 9.204 1.00 82.12 219 SER A O 1
ATOM 1784 N N . GLU A 1 220 ? 2.395 16.340 10.233 1.00 87.12 220 GLU A N 1
ATOM 1785 C CA . GLU A 1 220 ? 3.647 16.219 10.989 1.00 87.12 220 GLU A CA 1
ATOM 1786 C C . GLU A 1 220 ? 4.821 15.821 10.088 1.00 87.12 220 GLU A C 1
ATOM 1788 O O . GLU A 1 220 ? 5.920 16.351 10.248 1.00 87.12 220 GLU A O 1
ATOM 1793 N N . GLY A 1 221 ? 4.578 14.922 9.131 1.00 84.38 221 GLY A N 1
ATOM 1794 C CA . GLY A 1 221 ? 5.623 14.362 8.284 1.00 84.38 221 GLY A CA 1
ATOM 1795 C C . GLY A 1 221 ? 6.517 13.356 9.016 1.00 84.38 221 GLY A C 1
ATOM 1796 O O . GLY A 1 221 ? 6.184 12.840 10.087 1.00 84.38 221 GLY A O 1
ATOM 1797 N N . ASP A 1 222 ? 7.652 13.040 8.400 1.00 86.19 222 ASP A N 1
ATOM 1798 C CA . ASP A 1 222 ? 8.652 12.128 8.943 1.00 86.19 222 ASP A CA 1
ATOM 1799 C C . ASP A 1 222 ? 9.494 12.765 10.071 1.00 86.19 222 ASP A C 1
ATOM 1801 O O . ASP A 1 222 ? 9.226 13.863 10.559 1.00 86.19 222 ASP A O 1
ATOM 1805 N N . SER A 1 223 ? 10.567 12.086 10.495 1.00 90.25 223 SER A N 1
ATOM 1806 C CA . SER A 1 223 ? 11.419 12.558 11.598 1.00 90.25 223 SER A CA 1
ATOM 1807 C C . SER A 1 223 ? 12.125 13.894 11.346 1.00 90.25 223 SER A C 1
ATOM 1809 O O . SER A 1 223 ? 12.621 14.498 12.296 1.00 90.25 223 SER A O 1
ATOM 1811 N N . VAL A 1 224 ? 12.220 14.336 10.090 1.00 88.56 224 VAL A N 1
ATOM 1812 C CA . VAL A 1 224 ? 12.807 15.628 9.705 1.00 88.56 224 VAL A CA 1
ATOM 1813 C C . VAL A 1 224 ? 11.750 16.595 9.155 1.00 88.56 224 VAL A C 1
ATOM 1815 O O . VAL A 1 224 ? 12.102 17.647 8.624 1.00 88.56 224 VAL A O 1
ATOM 1818 N N . GLY A 1 225 ? 10.463 16.263 9.313 1.00 79.31 225 GLY A N 1
ATOM 1819 C CA . GLY A 1 225 ? 9.333 17.070 8.859 1.00 79.31 225 GLY A CA 1
ATOM 1820 C C . GLY A 1 225 ? 9.100 17.019 7.349 1.00 79.31 225 GLY A C 1
ATOM 1821 O O . GLY A 1 225 ? 8.431 17.903 6.812 1.00 79.31 225 GLY A O 1
ATOM 1822 N N . GLN A 1 226 ? 9.655 16.030 6.638 1.00 80.25 226 GLN A N 1
ATOM 1823 C CA . GLN A 1 226 ? 9.299 15.815 5.236 1.00 80.25 226 GLN A CA 1
ATOM 1824 C C . GLN A 1 226 ? 7.881 15.249 5.162 1.00 80.25 226 GLN A C 1
ATOM 1826 O O . GLN A 1 226 ? 7.558 14.328 5.915 1.00 80.25 226 GLN A O 1
ATOM 1831 N N . PRO A 1 227 ? 7.024 15.755 4.261 1.00 75.62 227 PRO A N 1
ATOM 1832 C CA . PRO A 1 227 ? 5.722 15.151 4.037 1.00 75.62 227 PRO A CA 1
ATOM 1833 C C . PRO A 1 227 ? 5.879 13.665 3.720 1.00 75.62 227 PRO A C 1
ATOM 1835 O O . PRO A 1 227 ? 6.786 13.281 2.976 1.00 75.62 227 PRO A O 1
ATOM 1838 N N . PHE A 1 228 ? 4.976 12.839 4.248 1.00 69.75 228 PHE A N 1
ATOM 1839 C CA . PHE A 1 228 ? 4.817 11.484 3.737 1.00 69.75 228 PHE A CA 1
ATOM 1840 C C . PHE A 1 228 ? 4.404 11.617 2.256 1.00 69.75 228 PHE A C 1
ATOM 1842 O O . PHE A 1 228 ? 3.272 11.996 1.960 1.00 69.75 228 PHE A O 1
ATOM 1849 N N . SER A 1 229 ? 5.383 11.387 1.372 1.00 57.75 229 SER A N 1
ATOM 1850 C CA . SER A 1 229 ? 5.384 11.434 -0.104 1.00 57.75 229 SER A CA 1
ATOM 1851 C C . SER A 1 229 ? 5.637 12.776 -0.830 1.00 57.75 229 SER A C 1
ATOM 1853 O O . SER A 1 229 ? 4.762 13.634 -0.907 1.00 57.75 229 SER A O 1
ATOM 1855 N N . VAL A 1 230 ? 6.804 12.893 -1.508 1.00 42.50 230 VAL A N 1
ATOM 1856 C CA . VAL A 1 230 ? 7.123 13.929 -2.538 1.00 42.50 230 VAL A CA 1
ATOM 1857 C C . VAL A 1 230 ? 7.986 13.372 -3.702 1.00 42.50 230 VAL A C 1
ATOM 1859 O O . VAL A 1 230 ? 8.959 13.980 -4.138 1.00 42.50 230 VAL A O 1
ATOM 1862 N N . ALA A 1 231 ? 7.619 12.207 -4.241 1.00 30.81 231 ALA A N 1
ATOM 1863 C CA . ALA A 1 231 ? 8.012 11.770 -5.589 1.00 30.81 231 ALA A CA 1
ATOM 1864 C C . ALA A 1 231 ? 6.874 10.918 -6.192 1.00 30.81 231 ALA A C 1
ATOM 1866 O O . ALA A 1 231 ? 6.932 9.698 -6.236 1.00 30.81 231 ALA A O 1
ATOM 1867 N N . GLY A 1 232 ? 5.750 11.559 -6.529 1.00 33.34 232 GLY A N 1
ATOM 1868 C CA . GLY A 1 232 ? 4.684 11.002 -7.384 1.00 33.34 232 GLY A CA 1
ATOM 1869 C C . GLY A 1 232 ? 3.756 9.889 -6.855 1.00 33.34 232 GLY A C 1
ATOM 1870 O O . GLY A 1 232 ? 2.697 9.708 -7.454 1.00 33.34 232 GLY A O 1
ATOM 1871 N N . ASP A 1 233 ? 4.082 9.175 -5.773 1.00 41.16 233 ASP A N 1
ATOM 1872 C CA . ASP A 1 233 ? 3.568 7.797 -5.602 1.00 41.16 233 ASP A CA 1
ATOM 1873 C C . ASP A 1 233 ? 2.656 7.516 -4.384 1.00 41.16 233 ASP A C 1
ATOM 1875 O O . ASP A 1 233 ? 2.2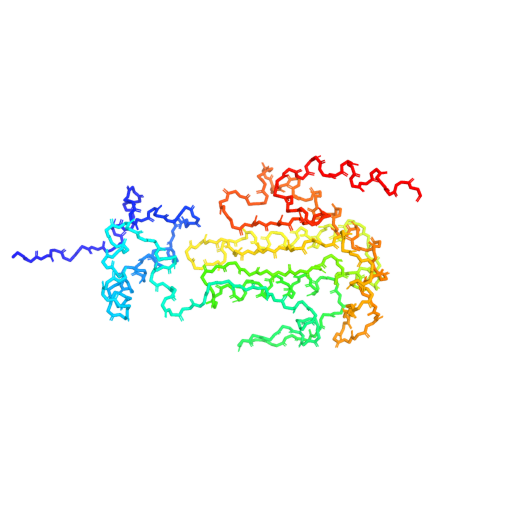65 6.372 -4.159 1.00 41.16 233 ASP A O 1
ATOM 1879 N N . GLU A 1 234 ? 2.211 8.526 -3.635 1.00 39.66 234 GLU A N 1
ATOM 1880 C CA . GLU A 1 234 ? 1.079 8.387 -2.702 1.00 39.66 234 GLU A CA 1
ATOM 1881 C C . GLU A 1 234 ? 0.108 9.541 -2.954 1.00 39.66 234 GLU A C 1
ATOM 1883 O O . GLU A 1 234 ? 0.285 10.662 -2.482 1.00 39.66 234 GLU A O 1
ATOM 1888 N N . VAL A 1 235 ? -0.929 9.289 -3.755 1.00 40.28 235 VAL A N 1
ATOM 1889 C CA . VAL A 1 235 ? -2.061 10.216 -3.835 1.00 40.28 235 VAL A CA 1
ATOM 1890 C C . VAL A 1 235 ? -3.131 9.673 -2.903 1.00 40.28 235 VAL A C 1
ATOM 1892 O O . VAL A 1 235 ? -4.016 8.916 -3.321 1.00 40.28 235 VAL A O 1
ATOM 1895 N N . THR A 1 236 ? -3.069 10.066 -1.631 1.00 43.97 236 THR A N 1
ATOM 1896 C CA . THR A 1 236 ? -4.232 9.967 -0.743 1.00 43.97 236 THR A CA 1
ATOM 1897 C C . THR A 1 236 ? -5.271 10.958 -1.252 1.00 43.97 236 THR A C 1
ATOM 1899 O O . THR A 1 236 ? -5.328 12.119 -0.854 1.00 43.97 236 THR A O 1
ATOM 1902 N N . MET A 1 237 ? -6.070 10.506 -2.220 1.00 41.22 237 MET A N 1
ATOM 1903 C CA . MET A 1 237 ? -7.225 11.247 -2.704 1.00 41.22 237 MET A CA 1
ATOM 1904 C C . MET A 1 237 ? -8.301 11.187 -1.627 1.00 41.22 237 MET A C 1
ATOM 1906 O O . MET A 1 237 ? -9.082 10.235 -1.541 1.00 41.22 237 MET A O 1
ATOM 1910 N N . ILE A 1 238 ? -8.355 12.232 -0.809 1.00 47.72 238 ILE A N 1
ATOM 1911 C CA . ILE A 1 238 ? -9.490 12.471 0.070 1.00 47.72 238 ILE A CA 1
ATOM 1912 C C . ILE A 1 238 ? -10.605 13.032 -0.815 1.00 47.72 238 ILE A C 1
ATOM 1914 O O . ILE A 1 238 ? -10.522 14.154 -1.323 1.00 47.72 238 ILE A O 1
ATOM 1918 N N . ARG A 1 239 ? -11.641 12.229 -1.066 1.00 39.06 239 ARG A N 1
ATOM 1919 C CA . ARG A 1 239 ? -12.823 12.687 -1.798 1.00 39.06 239 ARG A CA 1
ATOM 1920 C C . ARG A 1 239 ? -13.837 13.202 -0.781 1.00 39.06 239 ARG A C 1
ATOM 1922 O O . ARG A 1 239 ? -14.163 12.497 0.165 1.00 39.06 239 ARG A O 1
ATOM 1929 N N . LEU A 1 240 ? -14.286 14.446 -0.956 1.00 44.44 240 LEU A N 1
ATOM 1930 C CA . LEU A 1 240 ? -15.304 15.075 -0.112 1.00 44.44 240 LEU A CA 1
ATOM 1931 C C . LEU A 1 240 ? -16.350 15.777 -0.986 1.00 44.44 240 LEU A C 1
ATOM 1933 O O . LEU A 1 240 ? -16.032 16.615 -1.829 1.00 44.44 240 LEU A O 1
ATOM 1937 N N . ASN A 1 241 ? -17.617 15.434 -0.781 1.00 39.53 241 ASN A N 1
ATOM 1938 C CA . ASN A 1 241 ? -18.786 15.819 -1.566 1.00 39.53 241 ASN A CA 1
ATOM 1939 C C . ASN A 1 241 ? -18.599 15.623 -3.078 1.00 39.53 241 ASN A C 1
ATOM 1941 O O . ASN A 1 241 ? -18.903 16.507 -3.882 1.00 39.53 241 ASN A O 1
ATOM 1945 N N . GLY A 1 242 ? -18.034 14.480 -3.478 1.00 37.34 242 GLY A N 1
ATOM 1946 C CA . GLY A 1 242 ? -17.801 14.157 -4.890 1.00 37.34 242 GLY A CA 1
ATOM 1947 C C . GLY A 1 242 ? -16.652 14.926 -5.558 1.00 37.34 242 GLY A C 1
ATOM 1948 O O . GLY A 1 242 ? -16.303 14.587 -6.694 1.00 37.34 242 GLY A O 1
ATOM 1949 N N . ARG A 1 243 ? -16.012 15.874 -4.857 1.00 35.16 243 ARG A N 1
ATOM 1950 C CA . ARG A 1 243 ? -14.803 16.580 -5.304 1.00 35.16 243 ARG A CA 1
ATOM 1951 C C . ARG A 1 243 ? -13.566 15.828 -4.830 1.00 35.16 243 ARG A C 1
ATOM 1953 O O . ARG A 1 243 ? -13.465 15.468 -3.660 1.00 35.16 243 ARG A O 1
ATOM 1960 N N . VAL A 1 244 ? -12.639 15.578 -5.749 1.00 39.78 244 VAL A N 1
ATOM 1961 C CA . VAL A 1 244 ? -11.300 15.109 -5.392 1.00 39.78 244 VAL A CA 1
ATOM 1962 C C . VAL A 1 244 ? -10.585 16.297 -4.767 1.00 39.78 244 VAL A C 1
ATOM 1964 O O . VAL A 1 244 ? -10.358 17.293 -5.454 1.00 39.78 244 VAL A O 1
ATOM 1967 N N . ILE A 1 245 ? -10.274 16.221 -3.476 1.00 49.09 245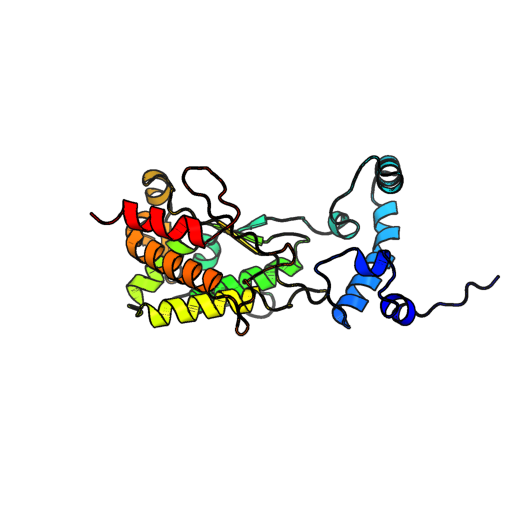 ILE A N 1
ATOM 1968 C CA . ILE A 1 245 ? -9.401 17.204 -2.848 1.00 49.09 245 ILE A CA 1
ATOM 1969 C C . ILE A 1 245 ? -8.005 16.602 -2.885 1.00 49.09 245 ILE A C 1
ATOM 1971 O O . ILE A 1 245 ? -7.587 15.871 -1.991 1.00 49.09 245 ILE A O 1
ATOM 1975 N N . VAL A 1 246 ? -7.326 16.843 -4.007 1.00 40.06 246 VAL A N 1
ATOM 1976 C CA . VAL A 1 246 ? -5.874 16.722 -4.044 1.00 40.06 246 VAL A CA 1
ATOM 1977 C C . VAL A 1 246 ? -5.356 17.969 -3.337 1.00 40.06 246 VAL A C 1
ATOM 1979 O O . VAL A 1 246 ? -5.652 19.081 -3.769 1.00 40.06 246 VAL A O 1
ATOM 1982 N N . ASP A 1 247 ? -4.586 17.753 -2.279 1.00 37.88 247 ASP A N 1
ATOM 1983 C CA . ASP A 1 247 ? -3.665 18.724 -1.688 1.00 37.88 247 ASP A CA 1
ATOM 1984 C C . ASP A 1 247 ? -4.166 19.667 -0.566 1.00 37.88 247 ASP A C 1
ATOM 1986 O O . ASP A 1 247 ? -5.296 20.158 -0.538 1.00 37.88 247 ASP A O 1
ATOM 1990 N N . TYR A 1 248 ? -3.230 19.923 0.356 1.00 40.78 248 TYR A N 1
ATOM 1991 C CA . TYR A 1 248 ? -3.270 20.733 1.583 1.00 40.78 248 TYR A CA 1
ATOM 1992 C C . TYR A 1 248 ? -4.211 20.282 2.705 1.00 40.78 248 TYR A C 1
ATOM 1994 O O . TYR A 1 248 ? -5.222 20.907 3.036 1.00 40.78 248 TYR A O 1
ATOM 2002 N N . VAL A 1 249 ? -3.730 19.255 3.405 1.00 43.62 249 VAL A N 1
ATOM 2003 C CA . VAL A 1 249 ? -4.182 18.767 4.713 1.00 43.62 249 VAL A CA 1
ATOM 2004 C C . VAL A 1 249 ? -4.475 19.908 5.714 1.00 43.62 249 VAL A C 1
ATOM 2006 O O . VAL A 1 249 ? -5.449 19.827 6.455 1.00 43.62 249 VAL A O 1
ATOM 2009 N N . SER A 1 250 ? -3.753 21.036 5.668 1.00 37.56 250 SER A N 1
ATOM 2010 C CA . SER A 1 250 ? -3.971 22.170 6.583 1.00 37.56 250 SER A CA 1
ATOM 2011 C C . SER A 1 250 ? -5.257 22.979 6.351 1.00 37.56 250 SER A C 1
ATOM 2013 O O . SER A 1 250 ? -5.781 23.549 7.301 1.00 37.56 250 SER A O 1
ATOM 2015 N N . LYS A 1 251 ? -5.808 23.033 5.129 1.00 38.75 251 LYS A N 1
ATOM 2016 C CA . LYS A 1 251 ? -7.042 23.802 4.835 1.00 38.75 251 LYS A CA 1
ATOM 2017 C C . LYS A 1 251 ? -8.324 22.983 4.991 1.00 38.75 251 LYS A C 1
ATOM 2019 O O . LYS A 1 251 ? -9.416 23.548 4.983 1.00 38.75 251 LYS A O 1
ATOM 2024 N N . ILE A 1 252 ? -8.191 21.661 5.095 1.00 46.19 252 ILE A N 1
ATOM 2025 C CA . ILE A 1 252 ? -9.308 20.715 5.201 1.00 46.19 252 ILE A CA 1
ATOM 2026 C C . ILE A 1 252 ? -9.676 20.473 6.667 1.00 46.19 252 ILE A C 1
ATOM 2028 O O . ILE A 1 252 ? -10.856 20.313 6.961 1.00 46.19 252 ILE A O 1
ATOM 2032 N N . ILE A 1 253 ? -8.695 20.477 7.579 1.00 47.19 253 ILE A N 1
ATOM 2033 C CA . ILE A 1 253 ? -8.906 20.182 9.006 1.00 47.19 253 ILE A CA 1
ATOM 2034 C C . ILE A 1 253 ? -9.945 21.125 9.623 1.00 47.19 253 ILE A C 1
ATOM 2036 O O . ILE A 1 253 ? -10.953 20.652 10.146 1.00 47.19 253 ILE A O 1
ATOM 2040 N N . ASP A 1 254 ? -9.751 22.440 9.522 1.00 43.91 254 ASP A N 1
ATOM 2041 C CA . ASP A 1 254 ? -10.587 23.387 10.271 1.00 43.91 254 ASP A CA 1
ATOM 2042 C C . ASP A 1 254 ? -12.074 23.345 9.856 1.00 43.91 254 ASP A C 1
ATOM 2044 O O . ASP A 1 254 ? -12.929 23.211 10.734 1.00 43.91 254 ASP A O 1
ATOM 2048 N N . PRO A 1 255 ? -12.442 23.347 8.556 1.00 46.88 255 PRO A N 1
ATOM 2049 C CA . PRO A 1 255 ? -13.849 23.296 8.153 1.00 46.88 255 PRO A CA 1
ATOM 2050 C C . PRO A 1 255 ? -14.516 21.932 8.379 1.00 46.88 255 PRO A C 1
ATOM 2052 O O . PRO A 1 255 ? -15.730 21.881 8.587 1.00 46.88 255 PRO A O 1
ATOM 2055 N N . LEU A 1 256 ? -13.759 20.824 8.310 1.00 43.56 256 LEU A N 1
ATOM 2056 C CA . LEU A 1 256 ? -14.326 19.484 8.484 1.00 43.56 256 LEU A CA 1
ATOM 2057 C C . LEU A 1 256 ? -14.758 19.255 9.930 1.00 43.56 256 LEU A C 1
ATOM 2059 O O . LEU A 1 256 ? -15.803 18.661 10.139 1.00 43.56 256 LEU A O 1
ATOM 2063 N N . PHE A 1 257 ? -13.989 19.737 10.911 1.00 46.34 257 PHE A N 1
ATOM 2064 C CA . PHE A 1 257 ? -14.318 19.574 12.329 1.00 46.34 257 PHE A CA 1
ATOM 2065 C C . PHE A 1 257 ? -15.226 20.690 12.876 1.00 46.34 257 PHE A C 1
ATOM 2067 O O . PHE A 1 257 ? -15.973 20.432 13.814 1.00 46.34 257 PHE A O 1
ATOM 2074 N N . GLU A 1 258 ? -15.242 21.892 12.282 1.00 43.16 258 GLU A N 1
ATOM 2075 C CA . GLU A 1 258 ? -16.210 22.954 12.628 1.00 43.16 258 GLU A CA 1
ATOM 2076 C C . GLU A 1 258 ? -17.660 22.567 12.288 1.00 43.16 258 GLU A C 1
ATOM 2078 O O . GLU A 1 258 ? -18.574 22.864 13.052 1.00 43.16 258 GLU A O 1
ATOM 2083 N N . LYS A 1 259 ? -17.888 21.843 11.183 1.00 42.06 259 LYS A N 1
ATOM 2084 C CA . LYS A 1 259 ? -19.243 21.461 10.738 1.00 42.06 259 LYS A CA 1
ATOM 2085 C C . LYS A 1 259 ? -19.931 20.407 11.626 1.00 42.06 259 LYS A C 1
ATOM 2087 O O . LYS A 1 259 ? -21.123 20.173 11.460 1.00 42.06 259 LYS A O 1
ATOM 2092 N N . TYR A 1 260 ? -19.205 19.775 12.548 1.00 41.81 260 TYR A N 1
ATOM 2093 C CA . TYR A 1 260 ? -19.719 18.708 13.421 1.00 41.81 260 TYR A CA 1
ATOM 2094 C C . TYR A 1 260 ? -19.556 19.029 14.919 1.00 41.81 260 TYR A C 1
ATOM 2096 O O . TYR A 1 260 ? -19.500 18.116 15.735 1.00 41.81 260 TYR A O 1
ATOM 2104 N N . LYS A 1 261 ? -19.456 20.317 15.283 1.00 36.19 261 LYS A N 1
ATOM 2105 C CA . LYS A 1 261 ? -19.405 20.808 16.676 1.00 36.19 261 LYS A CA 1
ATOM 2106 C C . LYS A 1 261 ? -20.785 20.965 17.354 1.00 36.19 261 LYS A C 1
ATOM 2108 O O . LYS A 1 261 ? -20.873 21.680 18.349 1.00 36.19 261 LYS A O 1
ATOM 2113 N N . GLU A 1 262 ? -21.834 20.310 16.857 1.00 34.78 262 GLU A N 1
ATOM 2114 C CA . GLU A 1 262 ? -23.158 20.264 17.513 1.00 34.78 262 GLU A CA 1
ATOM 2115 C C . GLU A 1 262 ? -23.389 18.941 18.248 1.00 34.78 262 GLU A C 1
ATOM 2117 O O . GLU A 1 262 ? -23.240 17.876 17.607 1.00 34.78 262 GLU A O 1
#

pLDDT: mean 82.75, std 18.43, range [30.81, 98.62]

Secondary structure (DSSP, 8-state):
-------HHHHHH-TTSTTTSS-TTPPSSHHHHHHHHHHHHHHHHHHHHS-HHHHHHHHTTS---TTTTGGGTS---EEE-HHHHHHH--B-SS-B-----SHHHHHHHHHHHHHHHGGG-SS-EEEE-HHHHHHHHHHHHT--HHHHHHHHHHHHHHHHS--BTTTBPP-EEEEB-TTS-HHHHHSSEEEETTEEEEEGGGGHHHHHHHHHHHHHHHHH-STTS--S--SS-B---EEETTEEE-S-HHHHHHHHHHTT--

Sequence (262 aa):
MESAHRDPLVDYASWNRLDVNENANRYQGPSSFFAWLLDKYMEEDAYGILPPHLIKAHLEGDIYIHKLPHSVYIPYCTGHSLARLLERGLKTVTIISRPARHFDTFVDHIANFLITMQHYFTGAQALSKVEWYAGPFLRNDKLSYKQIKQQIQRLLYNLNYPTRIGLQTPFTNFTITMDAAKKALEGDKAIYGGVEVGVLGEYEEEAKTFLKALVELYSEGDSVGQPFSVAGDEVTMIRLNGRVIVDYVSKIIDPLFEKYKE